Protein AF-A0A2V8JM66-F1 (afdb_monomer)

Foldseek 3Di:
DDLDDDLQLVCVQCVVVLQVLLCVLLVWAWDAKDAFDDVPCPAADHDDDDGPDPADLVNLCVVLVCLVVVPPPDCLKWKFKAFEHEWEKDFDQQDDPLPPPPADPRKIKTFAFQDQDPQLRGHNLLLQLLLLPPVLYWGWYWYAQDDDSVCSVPRDDLQRIKTWTSPQDDNDDDSPAGWIWIARDSVGGQIFTRSPTDGIDIDRSSCCSNPPVRHGDIDRSVVNVVSFVVSQVSSVVRNPDDDDDSTTRHRMMMIMIGNDDD

Solvent-accessible surface area (backbone atoms only — not comparable to full-atom values): 15201 Å² total; per-residue (Å²): 130,82,97,65,86,46,36,31,58,52,41,63,49,43,49,60,54,53,53,49,51,50,22,61,74,66,70,23,46,76,72,47,62,49,62,65,68,77,92,74,50,91,70,57,79,70,69,83,89,88,77,91,55,102,60,52,61,67,51,48,52,49,51,36,50,45,63,62,70,64,68,56,93,72,70,51,56,49,28,36,64,36,32,64,43,55,39,59,44,42,83,36,77,59,78,55,97,75,52,56,90,91,55,56,61,55,24,33,40,28,78,52,53,49,64,56,41,90,82,53,64,46,19,52,51,58,49,46,42,58,45,26,69,39,84,88,46,45,33,31,39,36,36,40,72,63,87,58,79,74,59,68,80,49,83,65,59,43,73,45,25,36,36,34,40,37,70,53,55,80,85,85,72,58,74,88,55,79,43,31,43,33,25,45,38,90,92,58,35,80,38,28,35,48,70,64,82,40,73,40,47,65,37,36,38,54,51,30,66,69,35,83,93,68,24,81,63,80,31,55,58,64,60,47,48,52,51,47,53,52,45,40,48,69,54,45,79,43,37,86,84,65,77,90,66,81,65,70,48,84,61,37,40,33,43,34,34,30,57,74,77,131

Sequence (262 aa):
MSEEFTEALLELHYHRAIVDAFADVFGARFLRMLKPSTQQEAWVGFDQGWVHASVTTADLYASLSHAISSGGTQNSTFHFGYFLQFKVVHRLPRRSRFTPARFYAPYLRSELSVWRNPTTGLSQHETLCRLASIQHAEVYYACPLLFNLDAIYEYPDLDSLQIVDVASATSDIDDSDRHFIAFQSETAPLPEWCSEPSPAKAYRSSEWIRDERYRPRHRSGKELIEVIEQSKQVLSEVDRQRTLSRELPRSLTILSFSLEKR

Structure (mmCIF, N/CA/C/O backbone):
data_AF-A0A2V8JM66-F1
#
_entry.id   AF-A0A2V8JM66-F1
#
loop_
_atom_site.group_PDB
_atom_site.id
_atom_site.type_symbol
_atom_site.label_atom_id
_atom_site.label_alt_id
_atom_site.label_comp_id
_atom_site.label_asym_id
_atom_site.label_entity_id
_atom_site.label_seq_id
_atom_site.pdbx_PDB_ins_code
_atom_site.Cartn_x
_atom_site.Cartn_y
_atom_site.Cartn_z
_atom_site.occupancy
_atom_site.B_iso_or_equiv
_atom_site.auth_seq_id
_atom_site.auth_comp_id
_atom_site.auth_asym_id
_atom_site.auth_atom_id
_atom_site.pdbx_PDB_model_num
ATOM 1 N N . MET A 1 1 ? 1.354 18.643 -20.580 1.00 41.31 1 MET A N 1
ATOM 2 C CA . MET A 1 1 ? 1.080 17.876 -19.348 1.00 41.31 1 MET A CA 1
ATOM 3 C C . MET A 1 1 ? 1.422 16.437 -19.679 1.00 41.31 1 MET A C 1
ATOM 5 O O . MET A 1 1 ? 0.996 16.014 -20.745 1.00 41.31 1 MET A O 1
ATOM 9 N N . SER A 1 2 ? 2.287 15.760 -18.917 1.00 44.25 2 SER A N 1
ATOM 10 C CA . SER A 1 2 ? 2.582 14.353 -19.215 1.00 44.25 2 SER A CA 1
ATOM 11 C C . SER A 1 2 ? 1.336 13.518 -18.916 1.00 44.25 2 SER A C 1
ATOM 13 O O . SER A 1 2 ? 0.675 13.722 -17.900 1.00 44.25 2 SER A O 1
ATOM 15 N N . GLU A 1 3 ? 0.971 12.643 -19.848 1.00 60.66 3 GLU A N 1
ATOM 16 C CA . GLU A 1 3 ? -0.112 11.666 -19.702 1.00 60.66 3 GLU A CA 1
ATOM 17 C C . GLU A 1 3 ? 0.394 10.510 -18.831 1.00 60.66 3 GLU A C 1
ATOM 19 O O . GLU A 1 3 ? 0.687 9.420 -19.314 1.00 60.66 3 GLU A O 1
ATOM 24 N N . GLU A 1 4 ? 0.607 10.778 -17.545 1.00 78.38 4 GLU A N 1
ATOM 25 C CA . GLU A 1 4 ? 1.182 9.813 -16.608 1.00 78.38 4 GLU A CA 1
ATOM 26 C C . GLU A 1 4 ? 0.266 9.619 -15.402 1.00 78.38 4 GLU A C 1
ATOM 28 O O . GLU A 1 4 ? -0.366 10.554 -14.908 1.00 78.38 4 GLU A O 1
ATOM 33 N N . PHE A 1 5 ? 0.203 8.380 -14.912 1.00 82.38 5 PHE A N 1
ATOM 34 C CA . PHE A 1 5 ? -0.452 8.084 -13.647 1.00 82.38 5 PHE A CA 1
ATOM 35 C C . PHE A 1 5 ? 0.235 8.818 -12.498 1.00 82.38 5 PHE A C 1
ATOM 37 O O . PHE A 1 5 ? 1.462 8.867 -12.418 1.00 82.38 5 PHE A O 1
ATOM 44 N N . THR A 1 6 ? -0.566 9.295 -11.550 1.00 86.75 6 THR A N 1
ATOM 45 C CA . THR A 1 6 ? -0.083 9.710 -10.232 1.00 86.75 6 THR A CA 1
ATOM 46 C C . THR A 1 6 ? -0.448 8.650 -9.196 1.00 86.75 6 THR A C 1
ATOM 48 O O . THR A 1 6 ? -1.450 7.945 -9.341 1.00 86.75 6 THR A O 1
ATOM 51 N N . GLU A 1 7 ? 0.348 8.536 -8.127 1.00 85.94 7 GLU A N 1
ATOM 52 C CA . GLU A 1 7 ? 0.046 7.637 -6.998 1.00 85.94 7 GLU A CA 1
ATOM 53 C C . GLU A 1 7 ? -1.354 7.928 -6.421 1.00 85.94 7 GLU A C 1
ATOM 55 O O . GLU A 1 7 ? -2.102 7.001 -6.120 1.00 85.94 7 GLU A O 1
ATOM 60 N N . ALA A 1 8 ? -1.740 9.209 -6.368 1.00 81.62 8 ALA A N 1
ATOM 61 C CA . ALA A 1 8 ? -3.047 9.665 -5.900 1.00 81.62 8 ALA A CA 1
ATOM 62 C C . ALA A 1 8 ? -4.209 9.210 -6.796 1.00 81.62 8 ALA A C 1
ATOM 64 O O . ALA A 1 8 ? -5.225 8.732 -6.296 1.00 81.62 8 ALA A O 1
ATOM 65 N N . LEU A 1 9 ? -4.058 9.324 -8.120 1.00 84.88 9 LEU A N 1
ATOM 66 C CA . LEU A 1 9 ? -5.084 8.890 -9.068 1.00 84.88 9 LEU A CA 1
ATOM 67 C C . LEU A 1 9 ? -5.310 7.376 -8.981 1.00 84.88 9 LEU A C 1
ATOM 69 O O . L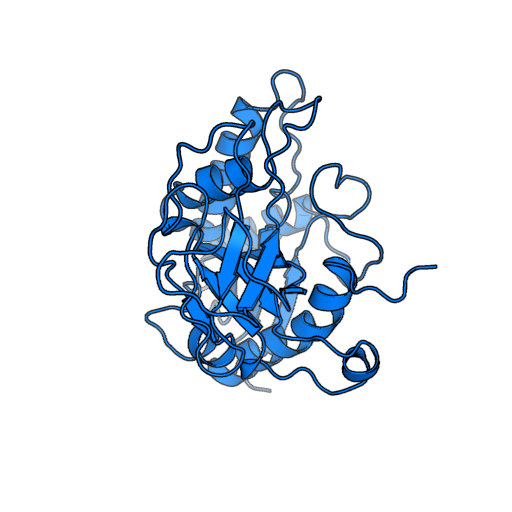EU A 1 9 ? -6.450 6.913 -8.975 1.00 84.88 9 LEU A O 1
ATOM 73 N N . LEU A 1 10 ? -4.219 6.613 -8.878 1.00 90.06 10 LEU A N 1
ATOM 74 C CA . LEU A 1 10 ? -4.271 5.166 -8.697 1.00 90.06 10 LEU A CA 1
ATOM 75 C C . LEU A 1 10 ? -4.954 4.798 -7.382 1.00 90.06 10 LEU A C 1
ATOM 77 O O . LEU A 1 10 ? -5.842 3.948 -7.372 1.00 90.06 10 LEU A O 1
ATOM 81 N N . GLU A 1 11 ? -4.583 5.457 -6.286 1.00 88.19 11 GLU A N 1
ATOM 82 C CA . GLU A 1 11 ? -5.253 5.248 -5.011 1.00 88.19 11 GLU A CA 1
ATOM 83 C C . GLU A 1 11 ? -6.757 5.498 -5.139 1.00 88.19 11 GLU A C 1
ATOM 85 O O . GLU A 1 11 ? -7.538 4.601 -4.832 1.00 88.19 11 GLU A O 1
ATOM 90 N N . LEU A 1 12 ? -7.167 6.663 -5.653 1.00 85.44 12 LEU A N 1
ATOM 91 C CA . LEU A 1 12 ? -8.576 7.028 -5.815 1.00 85.44 12 LEU A CA 1
ATOM 92 C C . LEU A 1 12 ? -9.364 5.965 -6.591 1.00 85.44 12 LEU A C 1
ATOM 94 O O . LEU A 1 12 ? -10.480 5.620 -6.200 1.00 85.44 12 LEU A O 1
ATOM 98 N N . HIS A 1 13 ? -8.771 5.434 -7.659 1.00 90.62 13 HIS A N 1
ATOM 99 C CA . HIS A 1 13 ? -9.378 4.393 -8.473 1.00 90.62 13 HIS A CA 1
ATOM 100 C C . HIS A 1 13 ? -9.586 3.096 -7.675 1.00 90.62 13 HIS A C 1
ATOM 102 O O . HIS A 1 13 ? -10.712 2.619 -7.580 1.00 90.62 13 HIS A O 1
ATOM 108 N N . TYR A 1 14 ? -8.560 2.555 -7.009 1.00 92.31 14 TYR A N 1
ATOM 109 C CA . TYR A 1 14 ? -8.666 1.259 -6.311 1.00 92.31 14 TYR A CA 1
ATOM 110 C C . TYR A 1 14 ? -9.374 1.310 -4.957 1.00 92.31 14 TYR A C 1
ATOM 112 O O . TYR A 1 14 ? -9.889 0.302 -4.469 1.00 92.31 14 TYR A O 1
ATOM 120 N N . HIS A 1 15 ? -9.388 2.469 -4.316 1.00 87.25 15 HIS A N 1
ATOM 121 C CA . HIS A 1 15 ? -9.744 2.590 -2.914 1.00 87.25 15 HIS A CA 1
ATOM 122 C C . HIS A 1 15 ? -11.171 2.141 -2.592 1.00 87.25 15 HIS A C 1
ATOM 124 O O . HIS A 1 15 ? -11.395 1.405 -1.628 1.00 87.25 15 HIS A O 1
ATOM 130 N N . ARG A 1 16 ? -12.145 2.542 -3.419 1.00 87.12 16 ARG A N 1
ATOM 131 C CA . ARG A 1 16 ? -13.538 2.122 -3.236 1.00 87.12 16 ARG A CA 1
ATOM 132 C C . ARG A 1 16 ? -13.690 0.610 -3.398 1.00 87.12 16 ARG A C 1
ATOM 134 O O . ARG A 1 16 ? -14.353 -0.009 -2.572 1.00 87.12 16 ARG A O 1
ATOM 141 N N . ALA A 1 17 ? -13.034 0.030 -4.404 1.00 91.88 17 ALA A N 1
ATOM 142 C CA . ALA A 1 17 ? -13.065 -1.408 -4.655 1.00 91.88 17 ALA A CA 1
ATOM 143 C C . ALA A 1 17 ? -12.473 -2.209 -3.482 1.00 91.88 17 ALA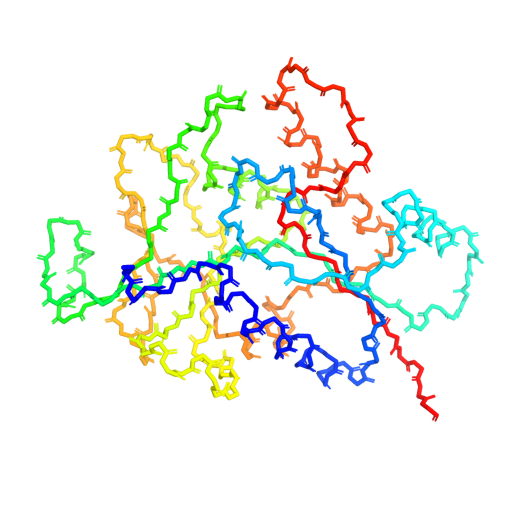 A C 1
ATOM 145 O O . ALA A 1 17 ? -13.041 -3.225 -3.094 1.00 91.88 17 ALA A O 1
ATOM 146 N N . ILE A 1 18 ? -11.393 -1.724 -2.855 1.00 91.19 18 ILE A N 1
ATOM 147 C CA . ILE A 1 18 ? -10.822 -2.338 -1.642 1.00 91.19 18 ILE A CA 1
ATOM 148 C C . ILE A 1 18 ? -11.843 -2.326 -0.495 1.00 91.19 18 ILE A C 1
ATOM 150 O O . ILE A 1 18 ? -12.067 -3.352 0.146 1.00 91.19 18 ILE A O 1
ATOM 154 N N . VAL A 1 19 ? -12.475 -1.177 -0.232 1.00 87.88 19 VAL A N 1
ATOM 155 C CA . VAL A 1 19 ? -13.470 -1.041 0.846 1.00 87.88 19 VAL A CA 1
ATOM 156 C C . VAL A 1 19 ? -14.677 -1.948 0.618 1.00 87.88 19 VAL A C 1
ATOM 158 O O . VAL A 1 19 ? -15.116 -2.611 1.559 1.00 87.88 19 VAL A O 1
ATOM 161 N N . ASP A 1 20 ? -15.197 -1.987 -0.609 1.00 89.31 20 ASP A N 1
ATOM 162 C CA . ASP A 1 20 ? -16.328 -2.842 -0.974 1.00 89.31 20 ASP A CA 1
ATOM 163 C C . ASP A 1 20 ? -15.955 -4.325 -0.844 1.00 89.31 20 ASP A C 1
ATOM 165 O O . ASP A 1 20 ? -16.697 -5.091 -0.237 1.00 89.31 20 ASP A O 1
ATOM 169 N N . ALA A 1 21 ? -14.755 -4.724 -1.276 1.00 90.75 21 ALA A N 1
ATOM 170 C CA . ALA A 1 21 ? -14.280 -6.093 -1.105 1.00 90.75 21 ALA A CA 1
ATOM 171 C C . ALA A 1 21 ? -14.137 -6.494 0.376 1.00 90.75 21 ALA A C 1
ATOM 173 O O . ALA A 1 21 ? -14.495 -7.615 0.741 1.00 90.75 21 ALA A O 1
ATOM 174 N N . PHE A 1 22 ? -13.668 -5.596 1.251 1.00 88.38 22 PHE A N 1
ATOM 175 C CA . PHE A 1 22 ? -13.702 -5.833 2.698 1.00 88.38 22 PHE A CA 1
ATOM 176 C C . PHE A 1 22 ? -15.145 -5.965 3.210 1.00 88.38 22 PHE A C 1
ATOM 178 O O . PHE A 1 22 ? -15.448 -6.900 3.949 1.00 88.38 22 PHE A O 1
ATOM 185 N N . ALA A 1 23 ? -16.052 -5.068 2.819 1.00 86.06 23 ALA A N 1
ATOM 186 C CA . ALA A 1 23 ? -17.457 -5.148 3.222 1.00 86.06 23 ALA A CA 1
ATOM 187 C C . ALA A 1 23 ? -18.078 -6.506 2.841 1.00 86.06 23 ALA A C 1
ATOM 189 O O . ALA A 1 23 ? -18.710 -7.156 3.678 1.00 86.06 23 ALA A O 1
ATOM 190 N N . ASP A 1 24 ? -17.819 -6.960 1.616 1.00 89.81 24 ASP A N 1
ATOM 191 C CA . ASP A 1 24 ? -18.326 -8.216 1.070 1.00 89.81 24 ASP A CA 1
ATOM 192 C C . ASP A 1 24 ? -17.762 -9.439 1.801 1.00 89.81 24 ASP A C 1
ATOM 194 O O . ASP A 1 24 ? -18.526 -10.312 2.218 1.00 89.81 24 ASP A O 1
ATOM 198 N N . VAL A 1 25 ? -16.439 -9.502 2.012 1.00 88.69 25 VAL A N 1
ATOM 199 C CA . VAL A 1 25 ? -15.781 -10.642 2.683 1.00 88.69 25 VAL A CA 1
ATOM 200 C C . VAL A 1 25 ? -16.294 -10.839 4.106 1.00 88.69 25 VAL A C 1
ATOM 202 O O . VAL A 1 25 ? -16.469 -11.975 4.545 1.00 88.69 25 VAL A O 1
ATOM 205 N N . PHE A 1 26 ? -16.558 -9.750 4.826 1.00 83.38 26 PHE A N 1
ATOM 206 C CA . PHE A 1 26 ? -17.009 -9.818 6.215 1.00 83.38 26 PHE A CA 1
ATOM 207 C C . PHE A 1 26 ? -18.535 -9.772 6.367 1.00 83.38 26 PHE A C 1
ATOM 209 O O . PHE A 1 26 ? -19.029 -9.834 7.494 1.00 83.38 26 PHE A O 1
ATOM 216 N N . GLY A 1 27 ? -19.289 -9.651 5.266 1.00 81.94 27 GLY A N 1
ATOM 217 C CA . GLY A 1 27 ? -20.735 -9.421 5.309 1.00 81.94 27 GLY A CA 1
ATOM 218 C C . GLY A 1 27 ? -21.099 -8.203 6.164 1.00 81.94 27 GLY A C 1
ATOM 219 O O . GLY A 1 27 ? -22.103 -8.222 6.878 1.00 81.94 27 GLY A O 1
ATOM 220 N N . ALA A 1 28 ? -20.239 -7.183 6.153 1.00 78.06 28 ALA A N 1
ATOM 221 C CA . ALA A 1 28 ? -20.251 -6.081 7.098 1.00 78.06 28 ALA A CA 1
ATOM 222 C C . ALA A 1 28 ? -20.483 -4.751 6.387 1.00 78.06 28 ALA A C 1
ATOM 224 O O . ALA A 1 28 ? -20.009 -4.502 5.281 1.00 78.06 28 ALA A O 1
ATOM 225 N N . ARG A 1 29 ? -21.184 -3.839 7.051 1.00 76.12 29 ARG A N 1
ATOM 226 C CA . ARG A 1 29 ? -21.424 -2.501 6.521 1.00 76.12 29 ARG A CA 1
ATOM 227 C C . ARG A 1 29 ? -20.224 -1.609 6.804 1.00 76.12 29 ARG A C 1
ATOM 229 O O . ARG A 1 29 ? -19.890 -1.384 7.967 1.00 76.12 29 ARG A O 1
ATOM 236 N N . PHE A 1 30 ? -19.633 -1.040 5.757 1.00 73.88 30 PHE A N 1
ATOM 237 C CA . PHE A 1 30 ? -18.657 0.035 5.904 1.00 73.88 30 PHE A CA 1
ATOM 238 C C . PHE A 1 30 ? -19.304 1.237 6.604 1.00 73.88 30 PHE A C 1
ATOM 240 O O . PHE A 1 30 ? -20.339 1.752 6.173 1.00 73.88 30 PHE A O 1
ATOM 247 N N . LEU A 1 31 ? -18.710 1.660 7.716 1.00 63.47 31 LEU A N 1
ATOM 248 C CA . LEU A 1 31 ? -19.187 2.792 8.504 1.00 63.47 31 LEU A CA 1
ATOM 249 C C . LEU A 1 31 ? -18.492 4.078 8.089 1.00 63.47 31 LEU A C 1
ATOM 251 O O . LEU A 1 31 ? -19.143 5.091 7.851 1.00 63.47 31 LEU A O 1
ATOM 255 N N . ARG A 1 32 ? -17.160 4.039 8.087 1.00 63.38 32 ARG A N 1
ATOM 256 C CA . ARG A 1 32 ? -16.311 5.205 7.869 1.00 63.38 32 ARG A CA 1
ATOM 257 C C . ARG A 1 32 ? -14.875 4.794 7.619 1.00 63.38 32 ARG A C 1
ATOM 259 O O . ARG A 1 32 ? -14.430 3.729 8.055 1.00 63.38 32 ARG A O 1
ATOM 266 N N . MET A 1 33 ? -14.158 5.726 7.012 1.00 66.06 33 MET A N 1
ATOM 267 C CA . MET A 1 33 ? -12.716 5.698 6.898 1.00 66.06 33 MET A CA 1
ATOM 268 C C . MET A 1 33 ? -12.105 6.921 7.549 1.00 66.06 33 MET A C 1
ATOM 270 O O . MET A 1 33 ? -12.683 8.008 7.516 1.00 66.06 33 MET A O 1
ATOM 274 N N . LEU A 1 34 ? -10.919 6.728 8.113 1.00 61.00 34 LEU A N 1
ATOM 275 C CA . LEU A 1 34 ? -10.097 7.808 8.624 1.00 61.00 34 LEU A CA 1
ATOM 276 C C . LEU A 1 34 ? -8.735 7.732 7.944 1.00 61.00 34 LEU A C 1
ATOM 278 O O . LEU A 1 34 ? -8.079 6.689 7.974 1.00 61.00 34 LEU A O 1
ATOM 282 N N . LYS A 1 35 ? -8.345 8.853 7.343 1.00 63.88 35 LYS A N 1
ATOM 283 C CA . LYS A 1 35 ? -7.054 9.086 6.704 1.00 63.88 35 LYS A CA 1
ATOM 284 C C . LYS A 1 35 ? -6.680 10.561 6.946 1.00 63.88 35 LYS A C 1
ATOM 286 O O . LYS A 1 35 ? -7.584 11.401 6.893 1.00 63.88 35 LYS A O 1
ATOM 291 N N . PRO A 1 36 ? -5.425 10.896 7.302 1.00 54.47 36 PRO A N 1
ATOM 292 C CA . PRO A 1 36 ? -5.019 12.282 7.556 1.00 54.47 36 PRO A CA 1
ATOM 293 C C . PRO A 1 36 ? -5.213 13.200 6.332 1.00 54.47 36 PRO A C 1
ATOM 295 O O . PRO A 1 36 ? -5.259 12.734 5.198 1.00 54.47 36 PRO A O 1
ATOM 298 N N . SER A 1 37 ? -5.367 14.507 6.587 1.00 42.97 37 SER A N 1
ATOM 299 C CA . SER A 1 37 ? -5.641 15.538 5.571 1.00 42.97 37 SER A CA 1
ATOM 300 C C . SER A 1 37 ? -4.398 15.941 4.770 1.00 42.97 37 SER A C 1
ATOM 302 O O . SER A 1 37 ? -3.273 15.958 5.268 1.00 42.97 37 SER A O 1
ATOM 304 N N . THR A 1 38 ? -4.655 16.369 3.540 1.00 46.53 38 THR A N 1
ATOM 305 C CA . THR A 1 38 ? -3.720 16.466 2.420 1.00 46.53 38 THR A CA 1
ATOM 306 C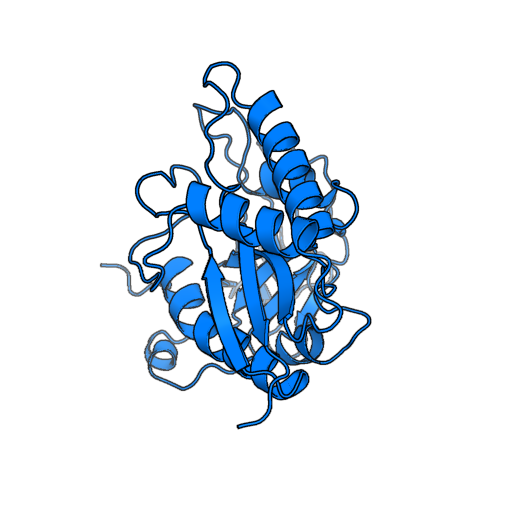 C . THR A 1 38 ? -2.863 17.732 2.425 1.00 46.53 38 THR A C 1
ATOM 308 O O . THR A 1 38 ? -1.836 17.824 1.765 1.00 46.53 38 THR A O 1
ATOM 311 N N . GLN A 1 39 ? -3.236 18.722 3.240 1.00 38.91 39 GLN A N 1
ATOM 312 C CA . GLN A 1 39 ? -2.474 19.968 3.406 1.00 38.91 39 GLN A CA 1
ATOM 313 C C . GLN A 1 39 ? -1.278 19.834 4.367 1.00 38.91 39 GLN A C 1
ATOM 315 O O . GLN A 1 39 ? -0.510 20.780 4.531 1.00 38.91 39 GLN A O 1
ATOM 320 N N . GLN A 1 40 ? -1.103 18.674 5.009 1.00 43.31 40 GLN A N 1
ATOM 321 C CA . GLN A 1 40 ? 0.027 18.374 5.900 1.00 43.31 40 GLN A CA 1
ATOM 322 C C . GLN A 1 40 ? 0.953 17.272 5.347 1.00 43.31 40 GLN A C 1
ATOM 324 O O . GLN A 1 40 ? 1.873 16.813 6.036 1.00 43.31 40 GLN A O 1
ATOM 329 N N . GLU A 1 41 ? 0.733 16.857 4.098 1.00 40.34 41 GLU A N 1
ATOM 330 C CA . GLU A 1 41 ? 1.485 15.821 3.392 1.00 40.34 41 GLU A CA 1
ATOM 331 C C . GLU A 1 41 ? 2.726 16.409 2.707 1.00 40.34 41 GLU A C 1
ATOM 333 O O . GLU A 1 41 ? 2.795 16.550 1.495 1.00 40.34 41 GLU A O 1
ATOM 338 N N . ALA A 1 42 ? 3.772 16.724 3.472 1.00 37.75 42 ALA A N 1
ATOM 339 C CA . ALA A 1 42 ? 5.082 17.042 2.880 1.00 37.75 42 ALA A CA 1
ATOM 340 C C . ALA A 1 42 ? 5.885 15.781 2.459 1.00 37.75 42 ALA A C 1
ATOM 342 O O . ALA A 1 42 ? 7.097 15.863 2.262 1.00 37.75 42 ALA A O 1
ATOM 343 N N . TRP A 1 43 ? 5.247 14.600 2.405 1.00 41.66 43 TRP A N 1
ATOM 344 C CA . TRP A 1 43 ? 5.945 13.303 2.495 1.00 41.66 43 TRP A CA 1
ATOM 345 C C . TRP A 1 43 ? 5.388 12.154 1.656 1.00 41.66 43 TRP A C 1
ATOM 347 O O . TRP A 1 43 ? 6.072 11.147 1.488 1.00 41.66 43 TRP A O 1
ATOM 357 N N . VAL A 1 44 ? 4.180 12.281 1.118 1.00 35.00 44 VAL A N 1
ATOM 358 C CA . VAL A 1 44 ? 3.554 11.252 0.289 1.00 35.00 44 VAL A CA 1
ATOM 359 C C . VAL A 1 44 ? 2.794 11.975 -0.806 1.00 35.00 44 VAL A C 1
ATOM 361 O O . VAL A 1 44 ? 2.042 12.893 -0.507 1.00 35.00 44 VAL A O 1
ATOM 364 N N . GLY A 1 45 ? 3.073 11.632 -2.064 1.00 30.50 45 GLY A N 1
ATOM 365 C CA . GLY A 1 45 ? 2.510 12.313 -3.222 1.00 30.50 45 GLY A CA 1
ATOM 366 C C . GLY A 1 45 ? 0.996 12.167 -3.251 1.00 30.50 45 GLY A C 1
ATOM 367 O O . GLY A 1 45 ? 0.477 11.147 -3.693 1.00 30.50 45 GLY A O 1
ATOM 368 N N . PHE A 1 46 ? 0.303 13.200 -2.795 1.00 32.66 46 PHE A N 1
ATOM 369 C CA . PHE A 1 46 ? -1.133 13.323 -2.902 1.00 32.66 46 PHE A CA 1
ATOM 370 C C . PHE A 1 46 ? -1.461 14.623 -3.624 1.00 32.66 46 PHE A C 1
ATOM 372 O O . PHE A 1 46 ? -0.971 15.695 -3.269 1.00 32.66 46 PHE A O 1
ATOM 379 N N . ASP A 1 47 ? -2.322 14.515 -4.624 1.00 30.83 47 ASP A N 1
ATOM 380 C CA . ASP A 1 47 ? -3.072 15.639 -5.150 1.00 30.83 47 ASP A CA 1
ATOM 381 C C . ASP A 1 47 ? -4.514 15.134 -5.339 1.00 30.83 47 ASP A C 1
ATOM 383 O O . ASP A 1 47 ? -4.754 14.210 -6.112 1.00 30.83 47 ASP A O 1
ATOM 387 N N . GLN A 1 48 ? -5.440 15.749 -4.592 1.00 29.28 48 GLN A N 1
ATOM 388 C CA . GLN A 1 48 ? -6.916 15.647 -4.636 1.00 29.28 48 GLN A CA 1
ATOM 389 C C . GLN A 1 48 ? -7.658 14.569 -3.802 1.00 29.28 48 GLN A C 1
ATOM 391 O O . GLN A 1 48 ? -7.465 13.371 -3.965 1.00 29.28 48 GLN A O 1
ATOM 396 N N . GLY A 1 49 ? -8.531 15.077 -2.897 1.00 29.64 49 GLY A N 1
ATOM 397 C CA . GLY A 1 49 ? -9.306 14.416 -1.816 1.00 29.64 49 GLY A CA 1
ATOM 398 C C . GLY A 1 49 ? -10.208 13.256 -2.256 1.00 29.64 49 GLY A C 1
ATOM 399 O O . GLY A 1 49 ? -10.294 12.980 -3.438 1.00 29.64 49 GLY A O 1
ATOM 400 N N . TRP A 1 50 ? -10.822 12.468 -1.360 1.00 32.78 50 TRP A N 1
ATOM 401 C CA . TRP A 1 50 ? -12.003 12.797 -0.541 1.00 32.78 50 TRP A CA 1
ATOM 402 C C . TRP A 1 50 ? -12.011 11.997 0.780 1.00 32.78 50 TRP A C 1
ATOM 404 O O . TRP A 1 50 ? -11.883 10.777 0.760 1.00 32.78 50 TRP A O 1
ATOM 414 N N . VAL A 1 51 ? -12.278 12.640 1.922 1.00 33.44 51 VAL A N 1
ATOM 415 C CA . VAL A 1 51 ? -12.715 11.940 3.145 1.00 33.44 51 VAL A CA 1
ATOM 416 C C . VAL A 1 51 ? -14.071 12.508 3.546 1.00 33.44 51 VAL A C 1
ATOM 418 O O . VAL A 1 51 ? -14.167 13.652 3.983 1.00 33.44 51 VAL A O 1
ATOM 421 N N . HIS A 1 52 ? -15.135 11.712 3.424 1.00 31.67 52 HIS A N 1
ATOM 422 C CA . HIS A 1 52 ? -16.399 12.021 4.091 1.00 31.67 52 HIS A CA 1
ATOM 423 C C . HIS A 1 52 ? -16.281 11.614 5.566 1.00 31.67 52 HIS A C 1
ATOM 425 O O . HIS A 1 52 ? -16.765 10.562 5.980 1.00 31.67 52 HIS A O 1
ATOM 431 N N . ALA A 1 53 ? -15.615 12.439 6.371 1.00 34.84 53 ALA A N 1
ATOM 432 C CA . ALA A 1 53 ? -15.640 12.317 7.823 1.00 34.84 53 ALA A CA 1
ATOM 433 C C . ALA A 1 53 ? -15.828 13.703 8.437 1.00 34.84 53 ALA A C 1
ATOM 435 O O . ALA A 1 53 ? -14.913 14.515 8.491 1.00 34.84 53 ALA A O 1
ATOM 436 N N . SER A 1 54 ? -17.029 13.962 8.947 1.00 36.00 54 SER A N 1
ATOM 437 C CA . SER A 1 54 ? -17.361 15.123 9.780 1.00 36.00 54 SER A CA 1
ATOM 438 C C . SER A 1 54 ? -16.802 14.998 11.210 1.00 36.00 54 SER A C 1
ATOM 440 O O . SER A 1 54 ? -17.418 15.477 12.155 1.00 36.00 54 SER A O 1
ATOM 442 N N . VAL A 1 55 ? -15.702 14.262 11.394 1.00 41.25 55 VAL A N 1
ATOM 443 C CA . VAL A 1 55 ? -15.223 13.767 12.692 1.00 41.25 55 VAL A CA 1
ATOM 444 C C . VAL A 1 55 ? -13.752 14.134 12.818 1.00 41.25 55 VAL A C 1
ATOM 446 O O . VAL A 1 55 ? -12.934 13.710 12.003 1.00 41.25 55 VAL A O 1
ATOM 449 N N . THR A 1 56 ? -13.411 14.941 13.820 1.00 49.12 56 THR A N 1
ATOM 450 C CA . THR A 1 56 ? -12.020 15.336 14.066 1.00 49.12 56 THR A CA 1
ATOM 451 C C . THR A 1 56 ? -11.216 14.161 14.630 1.00 49.12 56 THR A C 1
ATOM 453 O O . THR A 1 56 ? -11.778 13.210 15.173 1.00 49.12 56 THR A O 1
ATOM 456 N N . THR A 1 57 ? -9.881 14.216 14.582 1.00 50.34 57 THR A N 1
ATOM 457 C CA . THR A 1 57 ? -9.041 13.206 15.253 1.00 50.34 57 THR A CA 1
ATOM 458 C C . THR A 1 57 ? -9.347 13.124 16.754 1.00 50.34 57 THR A C 1
ATOM 460 O O . THR A 1 57 ? -9.323 12.042 17.328 1.00 50.34 57 THR A O 1
ATOM 463 N N . ALA A 1 58 ? -9.721 14.234 17.399 1.00 52.78 58 ALA A N 1
ATOM 464 C CA . ALA A 1 58 ? -10.155 14.222 18.795 1.00 52.78 58 ALA A CA 1
ATOM 465 C C . ALA A 1 58 ? -11.454 13.420 18.989 1.00 52.78 58 ALA A C 1
ATOM 467 O O . ALA A 1 58 ? -11.542 12.631 19.927 1.00 52.78 58 ALA A O 1
ATOM 468 N N . ASP A 1 59 ? -12.413 13.551 18.072 1.00 52.19 59 ASP A N 1
ATOM 469 C CA . ASP A 1 59 ? -13.659 12.777 18.083 1.00 52.19 59 ASP A CA 1
ATOM 470 C C . ASP A 1 59 ? -13.424 11.299 17.742 1.00 52.19 59 ASP A C 1
ATOM 472 O O . ASP A 1 59 ? -14.135 10.427 18.238 1.00 52.19 59 ASP A O 1
ATOM 476 N N . LEU A 1 60 ? -12.401 10.991 16.935 1.00 54.91 60 LEU A N 1
ATOM 477 C CA . LEU A 1 60 ? -11.942 9.624 16.699 1.00 54.91 60 LEU A CA 1
ATOM 478 C C . LEU A 1 60 ? -11.417 8.996 17.990 1.00 54.91 60 LEU A C 1
ATOM 480 O O . LEU A 1 60 ? -11.881 7.927 18.380 1.00 54.91 60 LEU A O 1
ATOM 484 N N . TYR A 1 61 ? -10.478 9.659 18.665 1.00 55.75 61 TYR A N 1
ATOM 485 C CA . TYR A 1 61 ? -9.956 9.176 19.941 1.00 55.75 61 TYR A CA 1
ATOM 486 C C . TYR A 1 61 ? -11.056 9.093 20.993 1.00 55.75 61 TYR A C 1
ATOM 488 O O . TYR A 1 61 ? -11.103 8.110 21.723 1.00 55.75 61 TYR A O 1
ATOM 496 N N . ALA A 1 62 ? -11.972 10.062 21.044 1.00 58.81 62 ALA A N 1
ATOM 497 C CA . ALA A 1 62 ? -13.126 10.023 21.934 1.00 58.81 62 ALA A CA 1
ATOM 498 C C . ALA A 1 62 ? -14.061 8.853 21.598 1.00 58.81 62 ALA A C 1
ATOM 500 O O . ALA A 1 62 ? -14.472 8.137 22.501 1.00 58.81 62 ALA A O 1
ATOM 501 N N . SER A 1 63 ? -14.343 8.596 20.318 1.00 54.00 63 SER A N 1
ATOM 502 C CA . SER A 1 63 ? -15.186 7.482 19.870 1.00 54.00 63 SER A CA 1
ATOM 503 C C . SER A 1 63 ? -14.542 6.124 20.150 1.00 54.00 63 SER A C 1
ATOM 505 O O . SER A 1 63 ? -15.235 5.224 20.619 1.00 54.00 63 SER A O 1
ATOM 507 N N . LEU A 1 64 ? -13.238 5.974 19.902 1.00 55.81 64 LEU A N 1
ATOM 508 C CA . LEU A 1 64 ? -12.491 4.751 20.209 1.00 55.81 64 LEU A CA 1
ATOM 509 C C . LEU A 1 64 ? -12.381 4.547 21.726 1.00 55.81 64 LEU A C 1
ATOM 511 O O . LEU A 1 64 ? -12.630 3.450 22.214 1.00 55.81 64 LEU A O 1
ATOM 515 N N . SER A 1 65 ? -12.100 5.608 22.487 1.00 53.28 65 SER A N 1
ATOM 516 C CA . SER A 1 65 ? -12.015 5.564 23.956 1.00 53.28 65 SER A CA 1
ATOM 517 C C . SER A 1 65 ? -13.371 5.282 24.603 1.00 53.28 65 SER A C 1
ATOM 519 O O . SER A 1 65 ? -13.443 4.523 25.564 1.00 53.28 65 SER A O 1
ATOM 521 N N . HIS A 1 66 ? -14.458 5.835 24.056 1.00 52.97 66 HIS A N 1
ATOM 522 C CA . HIS A 1 66 ? -15.828 5.575 24.500 1.00 52.97 66 HIS A CA 1
ATOM 523 C C . HIS A 1 66 ? -16.265 4.136 24.194 1.00 52.97 66 HIS A C 1
ATOM 525 O O . HIS A 1 66 ? -16.917 3.495 25.018 1.00 52.97 66 HIS A O 1
ATOM 531 N N . ALA A 1 67 ? -15.881 3.584 23.038 1.00 51.06 67 ALA A N 1
ATOM 532 C CA . ALA A 1 67 ? -16.124 2.176 22.709 1.00 51.06 67 ALA A CA 1
ATOM 533 C C . ALA A 1 67 ? -15.389 1.212 23.662 1.00 51.06 67 ALA A C 1
ATOM 535 O O . ALA A 1 67 ? -15.860 0.101 23.897 1.00 51.06 67 ALA A O 1
ATOM 536 N N . ILE A 1 68 ? -14.263 1.647 24.241 1.00 47.12 68 ILE A N 1
ATOM 537 C CA . ILE A 1 68 ? -13.504 0.901 25.256 1.00 47.12 68 ILE A CA 1
ATOM 538 C C . ILE A 1 68 ? -14.141 1.049 26.649 1.00 47.12 68 ILE A C 1
ATOM 540 O O . ILE A 1 68 ? -14.257 0.061 27.371 1.00 47.12 68 ILE A O 1
ATOM 544 N N . SER A 1 69 ? -14.561 2.258 27.039 1.00 44.84 69 SER A N 1
ATOM 545 C CA . SER A 1 69 ? -15.076 2.543 28.389 1.00 44.84 69 SER A CA 1
ATOM 546 C C . SER A 1 69 ? -16.521 2.103 28.619 1.00 44.84 69 SER A C 1
ATOM 548 O O . SER A 1 69 ? -16.893 1.806 29.751 1.00 44.84 69 SER A O 1
ATOM 550 N N . SER A 1 70 ? -17.334 2.031 27.565 1.00 47.44 70 SER A N 1
ATOM 551 C CA . SER A 1 70 ? -18.750 1.657 27.673 1.00 47.44 70 SER A CA 1
ATOM 552 C C . SER A 1 70 ? -18.987 0.165 27.923 1.00 47.44 70 SER A C 1
ATOM 554 O O . SER A 1 70 ? -20.128 -0.213 28.175 1.00 47.44 70 SER A O 1
ATOM 556 N N . GLY A 1 71 ? -17.948 -0.687 27.878 1.00 41.62 71 GLY A N 1
ATOM 557 C CA . GLY A 1 71 ? -18.060 -2.117 28.201 1.00 41.62 71 GLY A CA 1
ATOM 558 C C . GLY A 1 71 ? -19.167 -2.842 27.426 1.00 41.62 71 GLY A C 1
ATOM 559 O O . GLY A 1 71 ? -19.687 -3.851 27.900 1.00 41.62 71 GLY A O 1
ATOM 560 N N . GLY A 1 72 ? -19.565 -2.295 26.272 1.00 41.28 72 GLY A N 1
ATOM 561 C CA . GLY A 1 72 ? -20.732 -2.728 25.526 1.00 41.28 72 GLY A CA 1
ATOM 562 C C . GLY A 1 72 ? -20.535 -4.152 25.042 1.00 41.28 72 GLY A C 1
ATOM 563 O O . GLY A 1 72 ? -19.823 -4.408 24.076 1.00 41.28 72 GLY A O 1
ATOM 564 N N . THR A 1 73 ? -21.217 -5.085 25.688 1.00 40.41 73 THR A N 1
ATOM 565 C CA . THR A 1 73 ? -21.308 -6.513 25.362 1.00 40.41 73 THR A CA 1
ATOM 566 C C . THR A 1 73 ? -21.973 -6.798 23.999 1.00 40.41 73 THR A C 1
ATOM 568 O O . THR A 1 73 ? -22.318 -7.938 23.705 1.00 40.41 73 THR A O 1
ATOM 571 N N . GLN A 1 74 ? -22.107 -5.780 23.139 1.00 46.03 74 GLN A N 1
ATOM 572 C CA . GLN A 1 74 ? -22.572 -5.833 21.752 1.00 46.03 74 GLN A CA 1
ATOM 573 C C . GLN A 1 74 ? -21.728 -4.937 20.824 1.00 46.03 74 GLN A C 1
ATOM 575 O O . GLN A 1 74 ? -22.274 -4.160 20.045 1.00 46.03 74 GLN A O 1
ATOM 580 N N . ASN A 1 75 ? -20.395 -5.007 20.866 1.00 51.84 75 ASN A N 1
ATOM 581 C CA . ASN A 1 75 ? -19.603 -4.367 19.810 1.00 51.84 75 ASN A CA 1
ATOM 582 C C . ASN A 1 75 ? -19.755 -5.168 18.505 1.00 51.84 75 ASN A C 1
ATOM 584 O O . ASN A 1 75 ? -18.931 -6.012 18.169 1.00 51.84 75 ASN A O 1
ATOM 588 N N . SER A 1 76 ? -20.824 -4.876 17.757 1.00 62.25 76 SER A N 1
ATOM 589 C CA . SER A 1 76 ? -21.028 -5.300 16.366 1.00 62.25 76 SER A CA 1
ATOM 590 C C . SER A 1 76 ? -19.987 -4.680 15.424 1.00 62.25 76 SER A C 1
ATOM 592 O O . SER A 1 76 ? -19.985 -4.972 14.234 1.00 62.25 76 SER A O 1
ATOM 594 N N . THR A 1 77 ? -19.105 -3.812 15.929 1.00 67.12 77 THR A N 1
ATOM 595 C CA . THR A 1 77 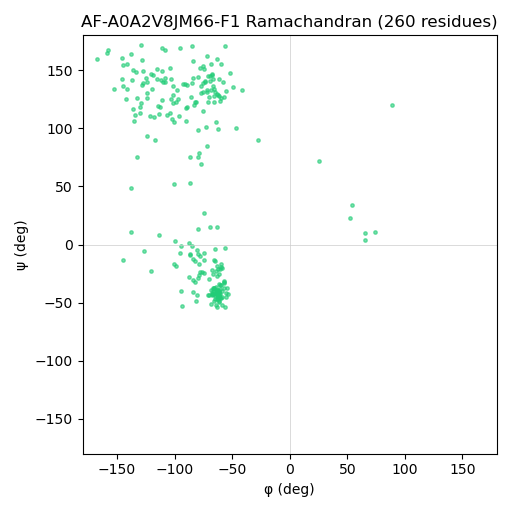? -18.153 -3.034 15.143 1.00 67.12 77 THR A CA 1
ATOM 596 C C . THR A 1 77 ? -16.714 -3.498 15.309 1.00 67.12 77 THR A C 1
ATOM 598 O O . THR A 1 77 ? -16.262 -3.743 16.427 1.00 67.12 77 THR A O 1
ATOM 601 N N . PHE A 1 78 ? -15.968 -3.520 14.208 1.00 72.62 78 PHE A N 1
ATOM 602 C CA . PHE A 1 78 ? -14.541 -3.843 14.183 1.00 72.62 78 PHE A CA 1
ATOM 603 C C . PHE A 1 78 ? -13.782 -2.896 13.251 1.00 72.62 78 PHE A C 1
ATOM 605 O O . PHE A 1 78 ? -14.383 -2.201 12.422 1.00 72.62 78 PHE A O 1
ATOM 612 N N . HIS A 1 79 ? -12.455 -2.867 13.402 1.00 78.12 79 HIS A N 1
ATOM 613 C CA . HIS A 1 79 ? -11.589 -1.963 12.656 1.00 78.12 79 HIS A CA 1
ATOM 614 C C . HIS A 1 79 ? -10.447 -2.696 11.958 1.00 78.12 79 HIS A C 1
ATOM 616 O O . HIS A 1 79 ? -9.916 -3.672 12.484 1.00 78.12 79 HIS A O 1
ATOM 622 N N . PHE A 1 80 ? -10.015 -2.161 10.822 1.00 80.94 80 PHE A N 1
ATOM 623 C CA . PHE A 1 80 ? -8.697 -2.436 10.254 1.00 80.94 80 PHE A CA 1
ATOM 624 C C . PHE A 1 80 ? -7.860 -1.172 10.337 1.00 80.94 80 PHE A C 1
ATOM 626 O O . PHE A 1 80 ? -8.380 -0.080 10.121 1.00 80.94 80 PHE A O 1
ATOM 633 N N . GLY A 1 81 ? -6.577 -1.329 10.640 1.00 81.75 81 GLY A N 1
ATOM 634 C CA . GLY A 1 81 ? -5.605 -0.242 10.629 1.00 81.75 81 GLY A CA 1
ATOM 635 C C . GLY A 1 81 ? -4.354 -0.713 9.915 1.00 81.75 81 GLY A C 1
ATOM 636 O O . GLY A 1 81 ? -3.685 -1.602 10.433 1.00 81.75 81 GLY A O 1
ATOM 637 N N . TYR A 1 82 ? -4.075 -0.154 8.744 1.00 85.75 82 TYR A N 1
ATOM 638 C CA . TYR A 1 82 ? -2.922 -0.517 7.924 1.00 85.75 82 TYR A CA 1
ATOM 639 C C . TYR A 1 82 ? -2.364 0.713 7.204 1.00 85.75 82 TYR A C 1
ATOM 641 O O . TYR A 1 82 ? -3.074 1.687 6.945 1.00 85.75 82 TYR A O 1
ATOM 649 N N . PHE A 1 83 ? -1.082 0.661 6.866 1.00 86.44 83 PHE A N 1
ATOM 650 C CA . PHE A 1 83 ? -0.401 1.650 6.044 1.00 86.44 83 PHE A CA 1
ATOM 651 C C . PHE A 1 83 ? -0.331 1.121 4.617 1.00 86.44 83 PHE A C 1
ATOM 653 O O . PHE A 1 83 ? 0.196 0.034 4.379 1.00 86.44 83 PHE A O 1
ATOM 660 N N . LEU A 1 84 ? -0.876 1.878 3.670 1.00 88.94 84 LEU A N 1
ATOM 661 C CA . LEU A 1 84 ? -0.913 1.485 2.266 1.00 88.94 84 LEU A CA 1
ATOM 662 C C . LEU A 1 84 ? -0.392 2.635 1.412 1.00 88.94 84 LEU A C 1
ATOM 664 O O . LEU A 1 84 ? -1.020 3.688 1.340 1.00 88.94 84 LEU A O 1
ATOM 668 N N . GLN A 1 85 ? 0.762 2.432 0.784 1.00 89.19 85 GLN A N 1
ATOM 669 C CA . GLN A 1 85 ? 1.395 3.423 -0.078 1.00 89.19 85 GLN A CA 1
ATOM 670 C C . GLN A 1 85 ? 1.253 3.015 -1.542 1.00 89.19 85 GLN A C 1
ATOM 672 O O . GLN A 1 85 ? 1.892 2.059 -1.978 1.00 89.19 85 GLN A O 1
ATOM 677 N N . PHE A 1 86 ? 0.466 3.752 -2.322 1.00 91.69 86 PHE A N 1
ATOM 678 C CA . PHE A 1 86 ? 0.379 3.507 -3.761 1.00 91.69 86 PHE A CA 1
ATOM 679 C C . PHE A 1 86 ? 1.680 3.882 -4.473 1.00 91.69 86 PHE A C 1
ATOM 681 O O . PHE A 1 86 ? 2.356 4.840 -4.092 1.00 91.69 86 PHE A O 1
ATOM 688 N N . LYS A 1 87 ? 2.021 3.113 -5.509 1.00 92.75 87 LYS A N 1
ATOM 689 C CA . LYS A 1 87 ? 3.167 3.340 -6.386 1.00 92.75 87 LYS A CA 1
ATOM 690 C C . LYS A 1 87 ? 2.813 3.127 -7.847 1.00 92.75 87 LYS A C 1
ATOM 692 O O . LYS A 1 87 ? 2.103 2.188 -8.191 1.00 92.75 87 LYS A O 1
ATOM 697 N N . VAL A 1 88 ? 3.371 3.976 -8.705 1.00 92.81 88 VAL A N 1
ATOM 698 C CA . VAL A 1 88 ? 3.272 3.817 -10.158 1.00 92.81 88 VAL A CA 1
ATOM 699 C C . VAL A 1 88 ? 4.244 2.730 -10.610 1.00 92.81 88 VAL A C 1
ATOM 701 O O . VAL A 1 88 ? 5.428 2.750 -10.269 1.00 92.81 88 VAL A O 1
ATOM 704 N N . VAL A 1 89 ? 3.739 1.782 -11.397 1.00 94.44 89 VAL A N 1
ATOM 705 C CA . VAL A 1 89 ? 4.542 0.731 -12.020 1.00 94.44 89 VAL A CA 1
ATOM 706 C C . VAL A 1 89 ? 4.783 1.101 -13.480 1.00 94.44 89 VAL A C 1
ATOM 708 O O . VAL A 1 89 ? 3.852 1.375 -14.230 1.00 94.44 89 VAL A O 1
ATOM 711 N N . HIS A 1 90 ? 6.040 1.074 -13.909 1.00 93.75 90 HIS A N 1
ATOM 712 C CA . HIS A 1 90 ? 6.433 1.358 -15.286 1.00 93.75 90 HIS A CA 1
ATOM 713 C C . HIS A 1 90 ? 6.874 0.085 -16.006 1.00 93.75 90 HIS A C 1
ATOM 715 O O . HIS A 1 90 ? 7.550 -0.760 -15.419 1.00 93.75 90 HIS A O 1
ATOM 721 N N . ARG A 1 91 ? 6.555 -0.023 -17.303 1.00 93.50 91 ARG A N 1
ATOM 722 C CA . ARG A 1 91 ? 7.124 -1.039 -18.203 1.00 93.50 91 ARG A CA 1
ATOM 723 C C . ARG A 1 91 ? 8.498 -0.584 -18.691 1.00 93.50 91 ARG A C 1
ATOM 725 O O . ARG A 1 91 ? 8.637 0.463 -19.317 1.00 93.50 91 ARG A O 1
ATOM 732 N N . LEU A 1 92 ? 9.512 -1.398 -18.438 1.00 93.06 92 LEU A N 1
ATOM 733 C CA . LEU A 1 92 ? 10.896 -1.180 -18.844 1.00 93.06 92 LEU A CA 1
ATOM 734 C C . LEU A 1 92 ? 11.167 -2.043 -20.086 1.00 93.06 92 LEU A C 1
ATOM 736 O O . LEU A 1 92 ? 11.328 -3.258 -19.957 1.00 93.06 92 LEU A O 1
ATOM 740 N N . PRO A 1 93 ? 11.245 -1.456 -21.297 1.00 92.62 93 PRO A N 1
ATOM 741 C CA . PRO A 1 93 ? 11.370 -2.219 -22.543 1.00 92.62 93 PRO A CA 1
ATOM 742 C C . PRO A 1 93 ? 12.767 -2.817 -22.752 1.00 92.62 93 PRO A C 1
ATOM 744 O O . PRO A 1 93 ? 12.966 -3.643 -23.639 1.00 92.62 93 PRO A O 1
ATOM 747 N N . ARG A 1 94 ? 13.762 -2.372 -21.978 1.00 92.81 94 ARG A N 1
ATOM 748 C CA . ARG A 1 94 ? 15.165 -2.780 -22.101 1.00 92.81 94 ARG A CA 1
ATOM 749 C C . ARG A 1 94 ? 15.733 -3.105 -20.729 1.00 92.81 94 ARG A C 1
ATOM 751 O O . ARG A 1 94 ? 15.359 -2.486 -19.736 1.00 92.81 94 ARG A O 1
ATOM 758 N N . ARG A 1 95 ? 16.681 -4.045 -20.690 1.00 89.00 95 ARG A N 1
ATOM 759 C CA . ARG A 1 95 ? 17.457 -4.325 -19.478 1.00 89.00 95 ARG A CA 1
ATOM 760 C C . ARG A 1 95 ? 18.336 -3.121 -19.142 1.00 89.00 95 ARG A C 1
ATOM 762 O O . ARG A 1 95 ? 18.894 -2.481 -20.031 1.00 89.00 95 ARG A O 1
ATOM 769 N N . SER A 1 96 ? 18.473 -2.845 -17.855 1.00 86.12 96 SER A N 1
ATOM 770 C CA . SER A 1 96 ? 19.430 -1.890 -17.305 1.00 86.12 96 SER A CA 1
ATOM 771 C C . SER A 1 96 ? 20.505 -2.640 -16.518 1.00 86.12 96 SER A C 1
ATOM 773 O O . SER A 1 96 ? 20.345 -3.820 -16.205 1.00 86.12 96 SER A O 1
ATOM 775 N N . ARG A 1 97 ? 21.582 -1.946 -16.133 1.00 85.81 97 ARG A N 1
ATOM 776 C CA . ARG A 1 97 ? 22.594 -2.506 -15.219 1.00 85.81 97 ARG A CA 1
ATOM 777 C C . ARG A 1 97 ? 22.029 -2.917 -13.851 1.00 85.81 97 ARG A C 1
ATOM 779 O O . ARG A 1 97 ? 22.664 -3.688 -13.153 1.00 85.81 97 ARG A O 1
ATOM 786 N N . PHE A 1 98 ? 20.861 -2.384 -13.486 1.00 84.31 98 PHE A N 1
ATOM 787 C CA . PHE A 1 98 ? 20.177 -2.637 -12.218 1.00 84.31 98 PHE A CA 1
ATOM 788 C C . PHE A 1 98 ? 19.051 -3.670 -12.347 1.00 84.31 98 PHE A C 1
ATOM 790 O O . PHE A 1 98 ? 18.316 -3.903 -11.398 1.00 84.31 98 PHE A O 1
ATOM 797 N N . THR A 1 99 ? 18.846 -4.254 -13.530 1.00 88.06 99 THR A N 1
ATOM 798 C CA . THR A 1 99 ? 17.839 -5.305 -13.699 1.00 88.06 99 THR A CA 1
ATOM 799 C C . THR A 1 99 ? 18.244 -6.532 -12.876 1.00 88.06 99 THR A C 1
ATOM 801 O O . THR A 1 99 ? 19.387 -6.974 -13.028 1.00 88.06 99 THR A O 1
ATOM 804 N N . PRO A 1 100 ? 17.335 -7.123 -12.073 1.00 86.75 100 PRO A N 1
ATOM 805 C CA . PRO A 1 100 ? 17.623 -8.357 -11.351 1.00 86.75 100 PRO A CA 1
ATOM 806 C C . PRO A 1 100 ? 18.163 -9.458 -12.267 1.00 86.75 100 PRO A C 1
ATOM 808 O O . PRO A 1 100 ? 17.801 -9.547 -13.444 1.00 86.75 100 PRO A O 1
ATOM 811 N N . ALA A 1 101 ? 19.038 -10.316 -11.741 1.00 86.50 101 ALA A N 1
ATOM 812 C CA . ALA A 1 101 ? 19.768 -11.295 -12.551 1.00 86.50 101 ALA A CA 1
ATOM 813 C C . ALA A 1 101 ? 18.832 -12.195 -13.379 1.00 86.50 101 ALA A C 1
ATOM 815 O O . ALA A 1 101 ? 19.083 -12.433 -14.564 1.00 86.50 101 ALA A O 1
ATOM 816 N N . ARG A 1 102 ? 17.724 -12.631 -12.768 1.00 87.06 102 ARG A N 1
ATOM 817 C CA . ARG A 1 102 ? 16.725 -13.536 -13.357 1.00 87.06 102 ARG A CA 1
ATOM 818 C C . ARG A 1 102 ? 15.672 -12.830 -14.208 1.00 87.06 102 ARG A C 1
ATOM 820 O O . ARG A 1 102 ? 14.811 -13.503 -14.760 1.00 87.06 102 ARG A O 1
ATOM 827 N N . PHE A 1 103 ? 15.736 -11.504 -14.312 1.00 89.75 103 PHE A N 1
ATOM 828 C CA . PHE A 1 103 ? 14.724 -10.730 -15.010 1.00 89.75 103 PHE A CA 1
ATOM 829 C C . PHE A 1 103 ? 15.102 -10.497 -16.468 1.00 89.75 103 PHE A C 1
ATOM 831 O O . PHE A 1 103 ? 16.244 -10.159 -16.786 1.00 89.75 103 PHE A O 1
ATOM 838 N N . TYR A 1 104 ? 14.128 -10.616 -17.363 1.00 90.94 104 TYR A N 1
ATOM 839 C CA . TYR A 1 104 ? 14.281 -10.343 -18.793 1.00 90.94 104 TYR A CA 1
ATOM 840 C C . TYR A 1 104 ? 13.420 -9.153 -19.202 1.00 90.94 104 TYR A C 1
ATOM 842 O O . TYR A 1 104 ? 12.389 -8.901 -18.591 1.00 90.94 104 TYR A O 1
ATOM 850 N N . ALA A 1 105 ? 13.848 -8.415 -20.228 1.00 91.25 105 ALA A N 1
ATOM 851 C CA . ALA A 1 105 ? 13.045 -7.327 -20.773 1.00 91.25 105 ALA A CA 1
ATOM 852 C C . ALA A 1 105 ? 11.948 -7.869 -21.721 1.00 91.25 105 ALA A C 1
ATOM 854 O O . ALA A 1 105 ? 12.238 -8.797 -22.478 1.00 91.25 105 ALA A O 1
ATOM 855 N N . PRO A 1 106 ? 10.745 -7.264 -21.743 1.00 92.44 106 PRO A N 1
ATOM 856 C CA . PRO A 1 106 ? 10.318 -6.194 -20.847 1.00 92.44 106 PRO A CA 1
ATOM 857 C C . PRO A 1 106 ? 10.094 -6.703 -19.415 1.00 92.44 106 PRO A C 1
ATOM 859 O O . PRO A 1 106 ? 9.637 -7.823 -19.214 1.00 92.44 106 PRO A O 1
ATOM 862 N N . TYR A 1 107 ? 10.415 -5.860 -18.435 1.00 93.19 107 TYR A N 1
ATOM 863 C CA . TYR A 1 107 ? 10.094 -6.084 -17.022 1.00 93.19 107 TYR A CA 1
ATOM 864 C C . TYR A 1 107 ? 9.413 -4.842 -16.454 1.00 93.19 107 TYR A C 1
ATOM 866 O O . TYR A 1 107 ? 9.347 -3.812 -17.125 1.00 93.19 107 TYR A O 1
ATOM 874 N N . LEU A 1 108 ? 8.895 -4.920 -15.236 1.00 94.62 108 LEU A N 1
ATOM 875 C CA . LEU A 1 108 ? 8.198 -3.815 -14.593 1.00 94.62 108 LEU A CA 1
ATOM 876 C C . LEU A 1 108 ? 9.011 -3.278 -13.419 1.00 94.62 108 LEU A C 1
ATOM 878 O O . LEU A 1 108 ? 9.731 -4.027 -12.756 1.00 94.62 108 LEU A O 1
ATOM 882 N N . ARG A 1 109 ? 8.881 -1.982 -13.148 1.00 93.50 109 ARG A N 1
ATOM 883 C CA . ARG A 1 109 ? 9.572 -1.314 -12.045 1.00 93.50 109 ARG A CA 1
ATOM 884 C C . ARG A 1 109 ? 8.679 -0.286 -11.376 1.00 93.50 109 ARG A C 1
ATOM 886 O O . ARG A 1 109 ? 8.098 0.554 -12.053 1.00 93.50 109 ARG A O 1
ATOM 893 N N . SER A 1 110 ? 8.667 -0.313 -10.052 1.00 94.00 110 SER A N 1
ATOM 894 C CA . SER A 1 110 ? 8.077 0.705 -9.190 1.00 94.00 110 SER A CA 1
ATOM 895 C C . SER A 1 110 ? 9.180 1.404 -8.403 1.00 94.00 110 SER A C 1
ATOM 897 O O . SER A 1 110 ? 9.811 0.787 -7.545 1.00 94.00 110 SER A O 1
ATOM 899 N N . GLU A 1 111 ? 9.417 2.682 -8.690 1.00 90.75 111 GLU A N 1
ATOM 900 C CA . GLU A 1 111 ? 10.421 3.486 -7.985 1.00 90.75 111 GLU A CA 1
ATOM 901 C C . GLU A 1 111 ? 10.002 3.777 -6.543 1.00 90.75 111 GLU A C 1
ATOM 903 O O . GLU A 1 111 ? 8.838 4.073 -6.254 1.00 90.75 111 GLU A O 1
ATOM 908 N N . LEU A 1 112 ? 10.972 3.738 -5.632 1.00 87.81 112 LEU A N 1
ATOM 909 C CA . LEU A 1 112 ? 10.756 4.058 -4.229 1.00 87.81 112 LEU A CA 1
ATOM 910 C C . LEU A 1 112 ? 11.451 5.372 -3.887 1.00 87.81 112 LEU A C 1
ATOM 912 O O . LEU A 1 112 ? 12.550 5.665 -4.355 1.00 87.81 112 LEU A O 1
ATOM 916 N N . SER A 1 113 ? 10.788 6.196 -3.077 1.00 83.50 113 SER A N 1
ATOM 917 C CA . SER A 1 113 ? 11.371 7.466 -2.656 1.00 83.50 113 SER A CA 1
ATOM 918 C C . SER A 1 113 ? 12.358 7.216 -1.520 1.00 83.50 113 SER A C 1
ATOM 920 O O . SER A 1 113 ? 11.951 7.096 -0.363 1.00 83.50 113 SER A O 1
ATOM 922 N N . VAL A 1 114 ? 13.641 7.152 -1.884 1.00 81.44 114 VAL A N 1
ATOM 923 C CA . VAL A 1 114 ? 14.799 7.010 -0.980 1.00 81.44 114 VAL A CA 1
ATOM 924 C C . VAL A 1 114 ? 15.455 8.340 -0.612 1.00 81.44 114 VAL A C 1
ATOM 926 O O . VAL A 1 114 ? 16.304 8.394 0.266 1.00 81.44 114 VAL A O 1
ATOM 929 N N . TRP A 1 115 ? 15.037 9.440 -1.236 1.00 80.19 115 TRP A N 1
ATOM 930 C CA . TRP A 1 115 ? 15.569 10.758 -0.916 1.00 80.19 115 TRP A CA 1
ATOM 931 C C . TRP A 1 115 ? 15.101 11.209 0.461 1.00 80.19 115 TRP A C 1
ATOM 933 O O . TRP A 1 115 ? 13.895 11.236 0.734 1.00 80.19 115 TRP A O 1
ATOM 943 N N . ARG A 1 116 ? 16.058 11.592 1.311 1.00 77.88 116 ARG A N 1
ATOM 944 C CA . ARG A 1 116 ? 15.752 12.151 2.624 1.00 77.88 116 ARG A CA 1
ATOM 945 C C . ARG A 1 116 ? 15.054 13.492 2.470 1.00 77.88 116 ARG A C 1
ATOM 947 O O . ARG A 1 116 ? 15.583 14.377 1.795 1.00 77.88 116 ARG A O 1
ATOM 954 N N . ASN A 1 117 ? 13.901 13.686 3.108 1.00 68.44 117 ASN A N 1
ATOM 955 C CA . ASN A 1 117 ? 13.325 15.023 3.148 1.00 68.44 117 ASN A CA 1
ATOM 956 C C . ASN A 1 117 ? 14.064 15.896 4.181 1.00 68.44 117 ASN A C 1
ATOM 958 O O . ASN A 1 117 ? 14.357 15.429 5.285 1.00 68.44 117 ASN A O 1
ATOM 962 N N . PRO A 1 118 ? 14.374 17.164 3.840 1.00 66.94 118 PRO A N 1
ATOM 963 C CA . PRO A 1 118 ? 15.239 18.017 4.659 1.00 66.94 118 PRO A CA 1
ATOM 964 C C . PRO A 1 118 ? 14.717 18.318 6.067 1.00 66.94 118 PRO A C 1
ATOM 966 O O . PRO A 1 118 ? 15.488 18.729 6.927 1.00 66.94 118 PRO A O 1
ATOM 969 N N . THR A 1 119 ? 13.410 18.177 6.296 1.00 64.25 119 THR A N 1
ATOM 970 C CA . THR A 1 119 ? 12.767 18.489 7.575 1.00 64.25 119 THR A CA 1
ATOM 971 C C . THR A 1 119 ? 12.908 17.358 8.585 1.00 64.25 119 THR A C 1
ATOM 973 O O . THR A 1 119 ? 13.298 17.625 9.716 1.00 64.25 119 THR A O 1
ATOM 976 N N . THR A 1 120 ? 12.607 16.114 8.202 1.00 66.88 120 THR A N 1
ATOM 977 C CA . THR A 1 120 ? 12.660 14.977 9.145 1.00 66.88 120 THR A CA 1
ATOM 978 C C . THR A 1 120 ? 13.943 14.155 8.987 1.00 66.88 120 THR A C 1
ATOM 980 O O . THR A 1 120 ? 14.314 13.390 9.869 1.00 66.88 120 THR A O 1
ATOM 983 N N . GLY A 1 121 ? 14.651 14.306 7.865 1.00 71.06 121 GLY A N 1
ATOM 984 C CA . GLY A 1 121 ? 15.880 13.576 7.588 1.00 71.06 121 GLY A CA 1
ATOM 985 C C . GLY A 1 121 ? 15.682 12.103 7.228 1.00 71.06 121 GLY A C 1
ATOM 986 O O . GLY A 1 121 ? 16.677 11.396 7.165 1.00 71.06 121 GLY A O 1
ATOM 987 N N . LEU A 1 122 ? 14.460 11.620 6.981 1.00 74.31 122 LEU A N 1
ATOM 988 C CA . LEU A 1 122 ? 14.206 10.255 6.483 1.00 74.31 122 LEU A CA 1
ATOM 989 C C . LEU A 1 122 ? 13.743 10.245 5.036 1.00 74.31 122 LEU A C 1
ATOM 991 O O . LEU A 1 122 ? 13.357 11.268 4.491 1.00 74.31 122 LEU A O 1
ATOM 995 N N . SER A 1 123 ? 13.731 9.085 4.401 1.00 78.56 123 SER A N 1
ATOM 996 C CA . SER A 1 123 ? 12.995 8.899 3.151 1.00 78.56 123 SER A CA 1
ATOM 997 C C . SER A 1 123 ? 11.598 8.318 3.400 1.00 78.56 123 SER A C 1
ATOM 999 O O . SER A 1 123 ? 11.278 7.876 4.509 1.00 78.56 123 SER A O 1
ATOM 1001 N N . GLN A 1 124 ? 10.738 8.311 2.376 1.00 80.81 124 GLN A N 1
ATOM 1002 C CA . GLN A 1 124 ? 9.429 7.648 2.467 1.00 80.81 124 GLN A CA 1
ATOM 1003 C C . GLN A 1 124 ? 9.613 6.151 2.730 1.00 80.81 124 GLN A C 1
ATOM 1005 O O . GLN A 1 124 ? 8.921 5.584 3.571 1.00 80.81 124 GLN A O 1
ATOM 1010 N N . HIS A 1 125 ? 10.550 5.518 2.021 1.00 85.56 125 HIS A N 1
ATO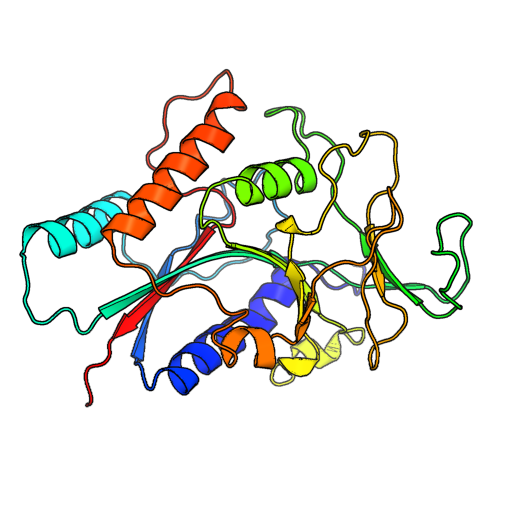M 1011 C CA . HIS A 1 125 ? 10.812 4.094 2.183 1.00 85.56 125 HIS A CA 1
ATOM 1012 C C . HIS A 1 125 ? 11.348 3.773 3.582 1.00 85.56 125 HIS A C 1
ATOM 1014 O O . HIS A 1 125 ? 10.794 2.914 4.259 1.00 85.56 125 HIS A O 1
ATOM 1020 N N . GLU A 1 126 ? 12.328 4.541 4.068 1.00 82.06 126 GLU A N 1
ATOM 1021 C CA . GLU A 1 126 ? 12.863 4.382 5.426 1.00 82.06 126 GLU A CA 1
ATOM 1022 C C . GLU A 1 126 ? 11.763 4.549 6.488 1.00 82.06 126 GLU A C 1
ATOM 1024 O O . GLU A 1 126 ? 11.688 3.782 7.448 1.00 82.06 126 GLU A O 1
ATOM 1029 N N . THR A 1 127 ? 10.856 5.510 6.286 1.00 81.94 127 THR A N 1
ATOM 1030 C CA . THR A 1 127 ? 9.698 5.716 7.166 1.00 81.94 127 THR A CA 1
ATOM 1031 C C . THR A 1 127 ? 8.791 4.485 7.205 1.00 81.94 127 THR A C 1
ATOM 1033 O O . THR A 1 127 ? 8.400 4.044 8.284 1.00 81.94 127 THR A O 1
ATOM 1036 N N . LEU A 1 128 ? 8.474 3.901 6.046 1.00 86.56 128 LEU A N 1
ATOM 1037 C CA . LEU A 1 128 ? 7.630 2.707 5.965 1.00 86.56 128 LEU A CA 1
ATOM 1038 C C . LEU A 1 128 ? 8.315 1.480 6.582 1.00 86.56 128 LEU A C 1
ATOM 1040 O O . LEU A 1 128 ? 7.652 0.735 7.298 1.00 86.56 128 LEU A O 1
ATOM 1044 N N . CYS A 1 129 ? 9.625 1.300 6.397 1.00 86.75 129 CYS A N 1
ATOM 1045 C CA . CYS A 1 129 ? 10.379 0.220 7.044 1.00 86.75 129 CYS A CA 1
ATOM 1046 C C . CYS A 1 129 ? 10.356 0.337 8.576 1.00 86.75 129 CYS A C 1
ATOM 1048 O O . CYS A 1 129 ? 10.131 -0.655 9.268 1.00 86.75 129 CYS A O 1
ATOM 1050 N N . ARG A 1 130 ? 10.500 1.552 9.124 1.00 84.31 130 ARG A N 1
ATOM 1051 C CA . ARG A 1 130 ? 10.378 1.795 10.574 1.00 84.31 130 ARG A CA 1
ATOM 1052 C C . ARG A 1 130 ? 8.963 1.554 11.098 1.00 84.31 130 ARG A C 1
ATOM 1054 O O . ARG A 1 130 ? 8.787 1.042 12.198 1.00 84.31 130 ARG A O 1
ATOM 1061 N N . LEU A 1 131 ? 7.938 1.908 10.323 1.00 84.19 131 LEU A N 1
ATOM 1062 C CA . LEU A 1 131 ? 6.558 1.575 10.680 1.00 84.19 131 LEU A CA 1
ATOM 1063 C C . LEU A 1 131 ? 6.338 0.058 10.653 1.00 84.19 131 LEU A C 1
ATOM 1065 O O . LEU A 1 131 ? 5.671 -0.470 11.534 1.00 84.19 131 LEU A O 1
ATOM 1069 N N . ALA A 1 132 ? 6.936 -0.652 9.693 1.00 88.81 132 ALA A N 1
ATOM 1070 C CA . ALA A 1 132 ? 6.822 -2.103 9.567 1.00 88.81 132 ALA A CA 1
ATOM 1071 C C . ALA A 1 132 ? 7.500 -2.866 10.720 1.00 88.81 132 ALA A C 1
ATOM 1073 O O . ALA A 1 132 ? 7.120 -4.001 11.000 1.00 88.81 132 ALA A O 1
ATOM 1074 N N . SER A 1 133 ? 8.461 -2.255 11.425 1.00 87.44 133 SER A N 1
ATOM 1075 C CA . SER A 1 133 ? 9.074 -2.857 12.618 1.00 87.44 133 SER A CA 1
ATOM 1076 C C . SER A 1 133 ? 8.207 -2.756 13.877 1.00 87.44 133 SER A C 1
ATOM 1078 O O . SER A 1 133 ? 8.533 -3.364 14.897 1.00 87.44 133 SER A O 1
ATOM 1080 N N . ILE A 1 134 ? 7.113 -1.988 13.841 1.00 84.69 134 ILE A N 1
ATOM 1081 C CA . ILE A 1 134 ? 6.167 -1.904 14.953 1.00 84.69 134 ILE A CA 1
ATOM 1082 C C . ILE A 1 134 ? 5.390 -3.215 15.033 1.00 84.69 134 ILE A C 1
ATOM 1084 O O . ILE A 1 134 ? 4.835 -3.703 14.046 1.00 84.69 134 ILE A O 1
ATOM 1088 N N . GLN A 1 135 ? 5.312 -3.783 16.234 1.00 82.19 135 GLN A N 1
ATOM 1089 C CA . GLN A 1 135 ? 4.585 -5.023 16.449 1.00 82.19 135 GLN A CA 1
ATOM 1090 C C . GLN A 1 135 ? 3.123 -4.865 16.008 1.00 82.19 135 GLN A C 1
ATOM 1092 O O . GLN A 1 135 ? 2.412 -3.970 16.456 1.00 82.19 135 GLN A O 1
ATOM 1097 N N . HIS A 1 136 ? 2.668 -5.771 15.142 1.00 80.75 136 HIS A N 1
ATOM 1098 C CA . HIS A 1 136 ? 1.324 -5.752 14.558 1.00 80.75 136 HIS A CA 1
ATOM 1099 C C . HIS A 1 136 ? 1.020 -4.566 13.633 1.00 80.75 136 HIS A C 1
ATOM 1101 O O . HIS A 1 136 ? -0.146 -4.418 13.263 1.00 80.75 136 HIS A O 1
ATOM 1107 N N . ALA A 1 137 ? 1.988 -3.741 13.237 1.00 84.06 137 ALA A N 1
ATOM 1108 C CA . ALA A 1 137 ? 1.771 -2.816 12.134 1.00 84.06 137 ALA A CA 1
ATOM 1109 C C . ALA A 1 137 ? 1.772 -3.578 10.807 1.00 84.06 137 ALA A C 1
ATOM 1111 O O . ALA A 1 137 ? 2.546 -4.505 10.589 1.00 84.06 137 ALA A O 1
ATOM 1112 N N . GLU A 1 138 ? 0.866 -3.184 9.924 1.00 90.06 138 GLU A N 1
ATOM 1113 C CA . GLU A 1 138 ? 0.693 -3.790 8.610 1.00 90.06 138 GLU A CA 1
ATOM 1114 C C . GLU A 1 138 ? 0.974 -2.709 7.582 1.00 90.06 138 GLU A C 1
ATOM 1116 O O . GLU A 1 138 ? 0.231 -1.729 7.495 1.00 90.06 138 GLU A O 1
ATOM 1121 N N . VAL A 1 139 ? 2.096 -2.847 6.879 1.00 90.62 139 VAL A N 1
ATOM 1122 C CA . VAL A 1 139 ? 2.657 -1.798 6.029 1.00 90.62 139 VAL A CA 1
ATOM 1123 C C . VAL A 1 139 ? 2.938 -2.370 4.654 1.00 90.62 139 VAL A C 1
ATOM 1125 O O . VAL A 1 139 ? 3.700 -3.326 4.512 1.00 90.62 139 VAL A O 1
ATOM 1128 N N . TYR A 1 140 ? 2.331 -1.768 3.637 1.00 93.31 140 TYR A N 1
ATOM 1129 C CA . TYR A 1 140 ? 2.385 -2.283 2.279 1.00 93.31 140 TYR A CA 1
ATOM 1130 C C . TYR A 1 140 ? 2.635 -1.184 1.252 1.00 93.31 140 TYR A C 1
ATOM 1132 O O . TYR A 1 140 ? 2.165 -0.051 1.397 1.00 93.31 140 TYR A O 1
ATOM 1140 N N . TYR A 1 141 ? 3.284 -1.561 0.154 1.00 94.12 141 TYR A N 1
ATOM 1141 C CA . TYR A 1 141 ? 3.134 -0.861 -1.114 1.00 94.12 141 TYR A CA 1
ATOM 1142 C C . TYR A 1 141 ? 1.977 -1.459 -1.911 1.00 94.12 141 TYR A C 1
ATOM 1144 O O . TYR A 1 141 ? 1.843 -2.677 -2.004 1.00 94.12 141 TYR A O 1
ATOM 1152 N N . ALA A 1 142 ? 1.162 -0.598 -2.513 1.00 94.31 142 ALA A N 1
ATOM 1153 C CA . ALA A 1 142 ? 0.135 -0.969 -3.473 1.00 94.31 142 ALA A CA 1
ATOM 1154 C C . ALA A 1 142 ? 0.643 -0.614 -4.876 1.00 94.31 142 ALA A C 1
ATOM 1156 O O . ALA A 1 142 ? 0.834 0.557 -5.199 1.00 94.31 142 ALA A O 1
ATOM 1157 N N . CYS A 1 143 ? 0.889 -1.620 -5.703 1.00 95.81 143 CYS A N 1
ATOM 1158 C CA . CYS A 1 143 ? 1.478 -1.490 -7.030 1.00 95.81 143 CYS A CA 1
ATOM 1159 C C . CYS A 1 143 ? 0.467 -1.963 -8.086 1.00 95.81 143 CYS A C 1
ATOM 1161 O O . CYS A 1 143 ? 0.439 -3.154 -8.411 1.00 95.81 143 CYS A O 1
ATOM 1163 N N . PRO A 1 144 ? -0.385 -1.068 -8.618 1.00 95.06 144 PRO A N 1
ATOM 1164 C CA . PRO A 1 144 ? -1.246 -1.391 -9.744 1.00 95.06 144 PRO A CA 1
ATOM 1165 C C . PRO A 1 144 ? -0.423 -1.727 -10.980 1.00 95.06 144 PRO A C 1
ATOM 1167 O O . PRO A 1 144 ? 0.435 -0.952 -11.403 1.00 95.06 144 PRO A O 1
ATOM 1170 N N . LEU A 1 145 ? -0.728 -2.854 -11.606 1.00 93.75 145 LEU A N 1
ATOM 1171 C CA . LEU A 1 145 ? -0.172 -3.261 -12.891 1.00 93.75 145 LEU A CA 1
ATOM 1172 C C . LEU A 1 145 ? -1.014 -2.656 -14.026 1.00 93.75 145 LEU A C 1
ATOM 1174 O O . LEU A 1 145 ? -1.513 -3.359 -14.900 1.00 93.75 145 LEU A O 1
ATOM 1178 N N . LEU A 1 146 ? -1.192 -1.333 -13.969 1.00 91.56 146 LEU A N 1
ATOM 1179 C CA . LEU A 1 146 ? -2.025 -0.547 -14.873 1.00 91.56 146 LEU A CA 1
ATOM 1180 C C . LEU A 1 146 ? -1.138 0.344 -15.750 1.00 91.56 146 LEU A C 1
ATOM 1182 O O . LEU A 1 146 ? -0.348 1.133 -15.238 1.00 91.56 146 LEU A O 1
ATOM 1186 N N . PHE A 1 147 ? -1.272 0.225 -17.073 1.00 91.19 147 PHE A N 1
ATOM 1187 C CA . PHE A 1 147 ? -0.381 0.901 -18.034 1.00 91.19 147 PHE A CA 1
ATOM 1188 C C . PHE A 1 147 ? -1.113 1.732 -19.090 1.00 91.19 147 PHE A C 1
ATOM 1190 O O . PHE A 1 147 ? -0.461 2.408 -19.881 1.00 91.19 147 PHE A O 1
ATOM 1197 N N . ASN A 1 148 ? -2.445 1.671 -19.117 1.00 89.50 148 ASN A N 1
ATOM 1198 C CA . ASN A 1 148 ? -3.287 2.480 -19.991 1.00 89.50 148 ASN A CA 1
ATOM 1199 C C . ASN A 1 148 ? -4.090 3.469 -19.143 1.00 89.50 148 ASN A C 1
ATOM 1201 O O . ASN A 1 148 ? -4.889 3.028 -18.321 1.00 89.50 148 ASN A O 1
ATOM 1205 N N . LEU A 1 149 ? -3.895 4.774 -19.348 1.00 86.56 149 LEU A N 1
ATOM 1206 C CA . LEU A 1 149 ? -4.562 5.813 -18.561 1.00 86.56 149 LEU A CA 1
ATOM 1207 C C . LEU A 1 149 ? -6.091 5.738 -18.670 1.00 86.56 149 LEU A C 1
ATOM 1209 O O . LEU A 1 149 ? -6.771 5.946 -17.670 1.00 86.56 149 LEU A O 1
ATOM 1213 N N . ASP A 1 150 ? -6.624 5.356 -19.834 1.00 89.81 150 ASP A N 1
ATOM 1214 C CA . ASP A 1 150 ? -8.072 5.232 -20.051 1.00 89.81 150 ASP A CA 1
ATOM 1215 C C . ASP A 1 150 ? -8.719 4.182 -19.137 1.00 89.81 150 ASP A C 1
ATOM 1217 O O . ASP A 1 150 ? -9.889 4.310 -18.775 1.00 89.81 150 ASP A O 1
ATOM 1221 N N . ALA A 1 151 ? -7.946 3.188 -18.687 1.00 89.00 151 ALA A N 1
ATOM 1222 C CA . ALA A 1 151 ? -8.430 2.158 -17.774 1.00 89.00 151 ALA A CA 1
ATOM 1223 C C . ALA A 1 151 ? -8.832 2.724 -16.398 1.00 89.00 151 ALA A C 1
ATOM 1225 O O . ALA A 1 151 ? -9.548 2.068 -15.648 1.00 89.00 151 ALA A O 1
ATOM 1226 N N . ILE A 1 152 ? -8.447 3.965 -16.070 1.00 89.06 152 ILE A N 1
ATOM 1227 C CA . ILE A 1 152 ? -8.894 4.639 -14.844 1.00 89.06 152 ILE A CA 1
ATOM 1228 C C . ILE A 1 152 ? -10.413 4.884 -14.812 1.00 89.06 152 ILE A C 1
ATOM 1230 O O . ILE A 1 152 ? -10.984 5.046 -13.732 1.00 89.06 152 ILE A O 1
ATOM 1234 N N . TYR A 1 153 ? -11.059 4.914 -15.983 1.00 88.75 153 TYR A N 1
ATOM 1235 C CA . TYR A 1 153 ? -12.508 5.069 -16.130 1.00 88.75 153 TYR A CA 1
ATOM 1236 C C . TYR A 1 153 ? -13.271 3.739 -16.050 1.00 88.75 153 TYR A C 1
ATOM 1238 O O . TYR A 1 153 ? -14.502 3.743 -16.003 1.00 88.75 153 TYR A O 1
ATOM 1246 N N . GLU A 1 154 ? -12.565 2.609 -16.039 1.00 92.50 154 GLU A N 1
ATOM 1247 C CA . GLU A 1 154 ? -13.153 1.280 -15.886 1.00 92.50 154 GLU A CA 1
ATOM 1248 C C . GLU A 1 154 ? -13.350 0.931 -14.401 1.00 92.50 154 GLU A C 1
ATOM 1250 O O . GLU A 1 154 ? -12.903 1.647 -13.501 1.00 92.50 154 GLU A O 1
ATOM 1255 N N . TYR A 1 155 ? -14.054 -0.170 -14.117 1.00 92.00 155 TYR A N 1
ATOM 1256 C CA . TYR A 1 155 ? -14.146 -0.660 -12.742 1.00 92.00 155 TYR A CA 1
ATOM 1257 C C . TYR A 1 155 ? -12.795 -1.270 -12.319 1.00 92.00 155 TYR A C 1
ATOM 1259 O O . TYR A 1 155 ? -12.255 -2.076 -13.079 1.00 92.00 155 TYR A O 1
ATOM 1267 N N . PRO A 1 156 ? -12.258 -0.945 -11.128 1.00 93.44 156 PRO A N 1
ATOM 1268 C CA . PRO A 1 156 ? -10.945 -1.428 -10.709 1.00 93.44 156 PRO A CA 1
ATOM 1269 C C . PRO A 1 156 ? -10.887 -2.952 -10.584 1.00 93.44 156 PRO A C 1
ATOM 1271 O O . PRO A 1 156 ? -11.680 -3.556 -9.858 1.00 93.44 156 PRO A O 1
ATOM 1274 N N . ASP A 1 157 ? -9.894 -3.569 -11.224 1.00 93.69 157 ASP A N 1
ATOM 1275 C CA . ASP A 1 157 ? -9.596 -4.991 -11.058 1.00 93.69 157 ASP A CA 1
ATOM 1276 C C . ASP A 1 157 ? -8.592 -5.207 -9.915 1.00 93.69 157 ASP A C 1
ATOM 1278 O O . ASP A 1 157 ? -7.394 -4.953 -10.058 1.00 93.69 157 ASP A O 1
ATOM 1282 N N . LEU A 1 158 ? -9.066 -5.718 -8.776 1.00 93.56 158 LEU A N 1
ATOM 1283 C CA . LEU A 1 158 ? -8.224 -5.997 -7.607 1.00 93.56 158 LEU A CA 1
ATOM 1284 C C . LEU A 1 158 ? -7.146 -7.070 -7.855 1.00 93.56 158 LEU A C 1
ATOM 1286 O O . LEU A 1 158 ? -6.171 -7.113 -7.101 1.00 93.56 158 LEU A O 1
ATOM 1290 N N . ASP A 1 159 ? -7.265 -7.911 -8.887 1.00 92.31 159 ASP A N 1
ATOM 1291 C CA . ASP A 1 159 ? -6.206 -8.866 -9.251 1.00 92.31 159 ASP A CA 1
ATOM 1292 C C . ASP A 1 159 ? -5.013 -8.182 -9.931 1.00 92.31 159 ASP A C 1
ATOM 1294 O O . ASP A 1 159 ? -3.878 -8.663 -9.839 1.00 92.31 159 ASP A O 1
ATOM 1298 N N . SER A 1 160 ? -5.248 -7.020 -10.544 1.00 92.69 160 SER A N 1
ATOM 1299 C CA . SER A 1 160 ? -4.200 -6.180 -11.131 1.00 92.69 160 SER A CA 1
ATOM 1300 C C . SER A 1 160 ? -3.454 -5.325 -10.094 1.00 92.69 160 SER A C 1
ATOM 1302 O O . SER A 1 160 ? -2.418 -4.740 -10.409 1.00 92.69 160 SER A O 1
ATOM 1304 N N . LEU A 1 161 ? -3.911 -5.290 -8.836 1.00 94.94 161 LEU A N 1
ATOM 1305 C CA . LEU A 1 161 ? -3.258 -4.579 -7.738 1.00 94.94 161 LEU A CA 1
ATOM 1306 C C . LEU A 1 161 ? -2.367 -5.519 -6.918 1.00 94.94 161 LEU A C 1
ATOM 1308 O O . LEU A 1 161 ? -2.861 -6.375 -6.183 1.00 94.94 161 LEU A O 1
ATOM 1312 N N . GLN A 1 162 ? -1.048 -5.333 -7.001 1.00 95.94 162 GLN A N 1
ATOM 1313 C CA . GLN A 1 162 ? -0.088 -6.065 -6.172 1.00 95.94 162 GLN A CA 1
ATOM 1314 C C . GLN A 1 162 ? 0.109 -5.370 -4.825 1.00 95.94 162 GLN A C 1
ATOM 1316 O O . GLN A 1 162 ? 0.437 -4.188 -4.774 1.00 95.94 162 GLN A O 1
ATOM 1321 N N . ILE A 1 163 ? -0.055 -6.111 -3.736 1.00 95.25 163 ILE A N 1
ATOM 1322 C CA . ILE A 1 163 ? 0.196 -5.659 -2.368 1.00 95.25 163 ILE A CA 1
ATOM 1323 C C . ILE A 1 163 ? 1.533 -6.242 -1.924 1.00 95.25 163 ILE A C 1
ATOM 1325 O O . ILE A 1 163 ? 1.629 -7.448 -1.707 1.00 95.25 163 ILE A O 1
ATOM 1329 N N . VAL A 1 164 ? 2.562 -5.405 -1.813 1.00 95.25 164 VAL A N 1
ATOM 1330 C CA . VAL A 1 164 ? 3.924 -5.803 -1.433 1.00 95.25 164 VAL A CA 1
ATOM 1331 C C . VAL A 1 164 ? 4.165 -5.461 0.034 1.00 95.25 164 VAL A C 1
ATOM 1333 O O . VAL A 1 164 ? 4.047 -4.305 0.429 1.00 95.25 164 VAL A O 1
ATOM 1336 N N . ASP A 1 165 ? 4.498 -6.464 0.838 1.00 93.94 165 ASP A N 1
ATOM 1337 C CA . ASP A 1 165 ? 4.732 -6.363 2.280 1.00 93.94 165 ASP A CA 1
ATOM 1338 C C . ASP A 1 165 ? 6.090 -5.718 2.574 1.00 93.94 165 ASP A C 1
ATOM 1340 O O . ASP A 1 165 ? 7.143 -6.290 2.273 1.00 93.94 165 ASP A O 1
ATOM 1344 N N . VAL A 1 166 ? 6.068 -4.531 3.184 1.00 92.00 166 VAL A N 1
ATOM 1345 C CA . VAL A 1 166 ? 7.281 -3.763 3.498 1.00 92.00 166 VAL A CA 1
ATOM 1346 C C . VAL A 1 166 ? 8.133 -4.466 4.552 1.00 92.00 166 VAL A C 1
ATOM 1348 O O . VAL A 1 166 ? 9.348 -4.318 4.526 1.00 92.00 166 VAL A O 1
ATOM 1351 N N . ALA A 1 167 ? 7.553 -5.306 5.415 1.00 90.62 167 ALA A N 1
ATOM 1352 C CA . ALA A 1 167 ? 8.334 -6.079 6.383 1.00 90.62 167 ALA A CA 1
ATOM 1353 C C . ALA A 1 167 ? 9.256 -7.120 5.716 1.00 90.62 167 ALA A C 1
ATOM 1355 O O . ALA A 1 167 ? 10.129 -7.678 6.375 1.00 90.62 167 ALA A O 1
ATOM 1356 N N . SER A 1 168 ? 9.065 -7.397 4.418 1.00 90.81 168 SER A N 1
ATOM 1357 C CA . SER A 1 168 ? 9.981 -8.230 3.628 1.00 90.81 168 SER A CA 1
ATOM 1358 C C . SER A 1 168 ? 11.149 -7.459 3.007 1.00 90.81 168 SER A C 1
ATOM 1360 O O . SER A 1 168 ? 12.026 -8.091 2.423 1.00 90.81 168 SER A O 1
ATOM 1362 N N . ALA A 1 169 ? 11.151 -6.124 3.087 1.00 87.12 169 ALA A N 1
ATOM 1363 C CA . ALA A 1 169 ? 12.256 -5.294 2.625 1.00 87.12 169 ALA A CA 1
ATOM 1364 C C . ALA A 1 169 ? 13.427 -5.351 3.612 1.00 87.12 169 ALA A C 1
ATOM 1366 O O . ALA A 1 169 ? 13.241 -5.554 4.813 1.00 87.12 169 ALA A O 1
ATOM 1367 N N . THR A 1 170 ? 14.638 -5.126 3.113 1.00 71.12 170 THR A N 1
ATOM 1368 C CA . THR A 1 170 ? 15.810 -4.940 3.970 1.00 71.12 170 THR A CA 1
ATOM 1369 C C . THR A 1 170 ? 15.907 -3.478 4.414 1.00 71.12 170 THR A C 1
ATOM 1371 O O . THR A 1 170 ? 15.611 -2.556 3.655 1.00 71.12 170 THR A O 1
ATOM 1374 N N . SER A 1 171 ? 16.254 -3.252 5.685 1.00 60.62 171 SER A N 1
ATOM 1375 C CA . SER A 1 171 ? 16.226 -1.925 6.321 1.00 60.62 171 SER A CA 1
ATOM 1376 C C . SER A 1 171 ? 17.417 -1.031 5.971 1.00 60.62 171 SER A C 1
ATOM 1378 O O . SER A 1 171 ? 17.349 0.178 6.190 1.00 60.62 171 SER A O 1
ATOM 1380 N N . ASP A 1 172 ? 18.494 -1.605 5.437 1.00 60.31 172 ASP A N 1
ATOM 1381 C CA . ASP A 1 172 ? 19.819 -0.977 5.402 1.00 60.31 172 ASP A CA 1
ATOM 1382 C C . ASP A 1 172 ? 20.121 -0.375 4.022 1.00 60.31 172 ASP A C 1
ATOM 1384 O O . ASP A 1 172 ? 21.140 -0.655 3.396 1.00 60.31 172 ASP A O 1
ATOM 1388 N N . ILE A 1 173 ? 19.200 0.446 3.515 1.00 63.91 173 ILE A N 1
ATOM 1389 C CA . ILE A 1 173 ? 19.339 1.063 2.191 1.00 63.91 173 ILE A CA 1
ATOM 1390 C C . ILE A 1 173 ? 20.084 2.392 2.323 1.00 63.91 173 ILE A C 1
ATOM 1392 O O . ILE A 1 173 ? 19.603 3.322 2.972 1.00 63.91 173 ILE A O 1
ATOM 1396 N N . ASP A 1 174 ? 21.249 2.478 1.682 1.00 62.25 174 ASP A N 1
ATOM 1397 C CA . ASP A 1 174 ? 22.011 3.717 1.520 1.00 62.25 174 ASP A CA 1
ATOM 1398 C C . ASP A 1 174 ? 21.237 4.696 0.615 1.00 62.25 174 ASP A C 1
ATOM 1400 O O . ASP A 1 174 ? 20.698 4.316 -0.427 1.00 62.25 174 ASP A O 1
ATOM 1404 N N . ASP A 1 175 ? 21.197 5.978 0.991 1.00 59.62 175 ASP A N 1
ATOM 1405 C CA . ASP A 1 175 ? 20.521 7.041 0.232 1.00 59.62 175 ASP A CA 1
ATOM 1406 C C . ASP A 1 175 ? 21.064 7.200 -1.202 1.00 59.62 175 ASP A C 1
ATOM 1408 O O . ASP A 1 175 ? 20.413 7.803 -2.060 1.00 59.62 175 ASP A O 1
ATOM 1412 N N . SER A 1 176 ? 22.280 6.711 -1.462 1.00 58.19 176 SER A N 1
ATOM 1413 C CA . SER A 1 176 ? 22.932 6.768 -2.771 1.00 58.19 176 SER A CA 1
ATOM 1414 C C . SER A 1 176 ? 22.529 5.631 -3.719 1.00 58.19 176 SER A C 1
ATOM 1416 O O . SER A 1 176 ? 22.766 5.737 -4.932 1.00 58.19 176 SER A O 1
ATOM 1418 N N . ASP A 1 177 ? 21.859 4.591 -3.214 1.00 66.75 177 ASP A N 1
ATOM 1419 C CA . ASP A 1 177 ? 21.463 3.430 -4.001 1.00 66.75 177 ASP A CA 1
ATOM 1420 C C . ASP A 1 177 ? 20.070 3.578 -4.624 1.00 66.75 177 ASP A C 1
ATOM 1422 O O . ASP A 1 177 ? 19.091 4.022 -4.022 1.00 66.75 177 ASP A O 1
ATOM 1426 N N . ARG A 1 178 ? 19.952 3.161 -5.891 1.00 76.62 178 ARG A N 1
ATOM 1427 C CA . ARG A 1 178 ? 18.650 3.096 -6.565 1.00 76.62 178 ARG A CA 1
ATOM 1428 C C . ARG A 1 178 ? 17.846 1.928 -6.005 1.00 76.62 178 ARG A C 1
ATOM 1430 O O . ARG A 1 178 ? 18.027 0.796 -6.449 1.00 76.62 178 ARG A O 1
ATOM 1437 N N . HIS A 1 179 ? 16.907 2.220 -5.113 1.00 86.81 179 HIS A N 1
ATOM 1438 C CA . HIS A 1 179 ? 15.968 1.233 -4.590 1.00 86.81 179 HIS A CA 1
ATOM 1439 C C . HIS A 1 179 ? 14.614 1.278 -5.310 1.00 86.81 179 HIS A C 1
ATOM 1441 O O . HIS A 1 179 ? 14.029 2.340 -5.531 1.00 86.81 179 HIS A O 1
ATOM 1447 N N . PHE A 1 180 ? 14.119 0.106 -5.697 1.00 91.62 180 PHE A N 1
ATOM 1448 C CA . PHE A 1 180 ? 12.839 -0.068 -6.374 1.00 91.62 180 PHE A CA 1
ATOM 1449 C C . PHE A 1 180 ? 12.331 -1.498 -6.203 1.00 91.62 180 PHE A C 1
ATOM 1451 O O . PHE A 1 180 ? 13.100 -2.400 -5.863 1.00 91.62 180 PHE A O 1
ATOM 1458 N N . ILE A 1 181 ? 11.046 -1.692 -6.493 1.00 93.75 181 ILE A N 1
ATOM 1459 C CA . ILE A 1 181 ? 10.424 -3.013 -6.609 1.00 93.75 181 ILE A CA 1
ATOM 1460 C C . ILE A 1 181 ? 10.401 -3.376 -8.088 1.00 93.75 181 ILE A C 1
ATOM 1462 O O . ILE A 1 181 ? 9.893 -2.604 -8.909 1.00 93.75 181 ILE A O 1
ATOM 1466 N N . ALA A 1 182 ? 10.957 -4.526 -8.447 1.00 93.94 182 ALA A N 1
ATOM 1467 C CA . ALA A 1 182 ? 10.875 -5.054 -9.801 1.00 93.94 182 ALA A CA 1
ATOM 1468 C C . ALA A 1 182 ? 9.848 -6.180 -9.873 1.00 93.94 182 ALA A C 1
ATOM 1470 O O . ALA A 1 182 ? 9.794 -7.008 -8.973 1.00 93.94 182 ALA A O 1
ATOM 1471 N N . PHE A 1 183 ? 9.103 -6.252 -10.976 1.00 94.38 183 PHE A N 1
ATOM 1472 C CA . PHE A 1 183 ? 8.233 -7.387 -11.297 1.00 94.38 183 PHE A CA 1
ATOM 1473 C C . PHE A 1 183 ? 8.592 -7.956 -12.670 1.00 94.38 183 PHE A C 1
ATOM 1475 O O . PHE A 1 183 ? 8.892 -7.192 -13.591 1.00 94.38 183 PHE A O 1
ATOM 1482 N N . GLN A 1 184 ? 8.587 -9.280 -12.839 1.00 92.06 184 GLN A N 1
ATOM 1483 C CA . GLN A 1 184 ? 8.956 -9.859 -14.137 1.00 92.06 184 GLN A CA 1
ATOM 1484 C C . GLN A 1 184 ? 7.873 -9.585 -15.186 1.00 92.06 184 GLN A C 1
ATOM 1486 O O . GLN A 1 184 ? 8.184 -9.248 -16.326 1.00 92.06 184 GLN A O 1
ATOM 1491 N N . SER A 1 185 ? 6.600 -9.750 -14.832 1.00 90.06 185 SER A N 1
ATOM 1492 C CA . SER A 1 185 ? 5.487 -9.574 -15.767 1.00 90.06 185 SER A CA 1
ATOM 1493 C C . SER A 1 185 ? 4.180 -9.292 -15.039 1.00 90.06 185 SER A C 1
ATOM 1495 O O . SER A 1 185 ? 4.078 -9.499 -13.836 1.00 90.06 185 SER A O 1
ATOM 1497 N N . GLU A 1 186 ? 3.162 -8.868 -15.779 1.00 86.75 186 GLU A N 1
ATOM 1498 C CA . GLU A 1 186 ? 1.822 -8.618 -15.234 1.00 86.75 186 GLU A CA 1
ATOM 1499 C C . GLU A 1 186 ? 1.159 -9.890 -14.696 1.00 86.75 186 GLU A C 1
ATOM 1501 O O . GLU A 1 186 ? 0.490 -9.879 -13.669 1.00 86.75 186 GLU A O 1
ATOM 1506 N N . THR A 1 187 ? 1.396 -11.014 -15.370 1.00 82.25 187 THR A N 1
ATOM 1507 C CA . THR A 1 187 ? 0.768 -12.305 -15.065 1.00 82.25 187 THR A CA 1
ATOM 1508 C C . THR A 1 187 ? 1.527 -13.112 -14.015 1.00 82.25 187 THR A C 1
ATOM 1510 O O . THR A 1 187 ? 0.929 -13.916 -13.301 1.00 82.25 187 THR A O 1
ATOM 1513 N N . ALA A 1 188 ? 2.842 -12.909 -13.921 1.00 75.50 188 ALA A N 1
ATOM 1514 C CA . ALA A 1 188 ? 3.728 -13.525 -12.937 1.00 75.50 188 ALA A CA 1
ATOM 1515 C C . ALA A 1 188 ? 4.626 -12.437 -12.318 1.00 75.50 188 ALA A C 1
ATOM 1517 O O . ALA A 1 188 ? 5.795 -12.315 -12.699 1.00 75.50 188 ALA A O 1
ATOM 1518 N N . PRO A 1 189 ? 4.066 -11.603 -11.423 1.00 75.44 189 PRO A N 1
ATOM 1519 C CA . PRO A 1 189 ? 4.754 -10.424 -10.919 1.00 75.44 189 PRO A CA 1
ATOM 1520 C C . PRO A 1 189 ? 5.989 -10.756 -10.086 1.00 75.44 189 PRO A C 1
ATOM 1522 O O . PRO A 1 189 ? 6.977 -10.056 -10.261 1.00 75.44 189 PRO A O 1
ATOM 1525 N N . LEU A 1 190 ? 5.958 -11.823 -9.267 1.00 85.81 190 LEU A N 1
ATOM 1526 C CA . LEU A 1 190 ? 7.061 -12.302 -8.405 1.00 85.81 190 LEU A CA 1
ATOM 1527 C C . LEU A 1 190 ? 8.052 -11.183 -8.028 1.00 85.81 190 LEU A C 1
ATOM 1529 O O . LEU A 1 190 ? 9.145 -11.123 -8.597 1.00 85.81 190 LEU A O 1
ATOM 1533 N N . PRO A 1 191 ? 7.639 -10.246 -7.155 1.00 91.44 191 PRO A N 1
ATOM 1534 C CA . PRO A 1 191 ? 8.415 -9.044 -6.942 1.00 91.44 191 PRO A CA 1
ATOM 1535 C C . PRO A 1 191 ? 9.752 -9.316 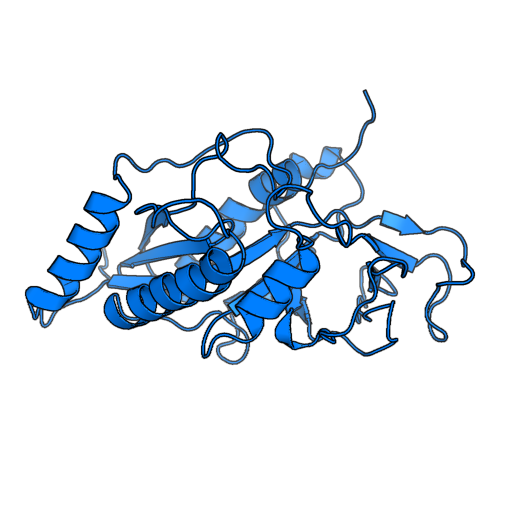-6.263 1.00 91.44 191 PRO A C 1
ATOM 1537 O O . PRO A 1 191 ? 9.863 -10.184 -5.398 1.00 91.44 191 PRO A O 1
ATOM 1540 N N . GLU A 1 192 ? 10.749 -8.515 -6.618 1.00 92.31 192 GLU A N 1
ATOM 1541 C CA . GLU A 1 192 ? 12.058 -8.491 -5.969 1.00 92.31 192 GLU A CA 1
ATOM 1542 C C . GLU A 1 192 ? 12.410 -7.058 -5.549 1.00 92.31 192 GLU A C 1
ATOM 1544 O O . GLU A 1 192 ? 12.176 -6.100 -6.297 1.00 92.31 192 GLU A O 1
ATOM 1549 N N . TRP A 1 193 ? 12.991 -6.912 -4.358 1.00 90.69 193 TRP A N 1
ATOM 1550 C CA . TRP A 1 193 ? 13.635 -5.675 -3.914 1.00 90.69 193 TRP A CA 1
ATOM 1551 C C . TRP A 1 193 ? 14.978 -5.533 -4.626 1.00 90.69 193 TRP A C 1
ATOM 1553 O O . TRP A 1 193 ? 15.746 -6.488 -4.655 1.00 90.69 193 TRP A O 1
ATOM 1563 N N . CYS A 1 194 ? 15.286 -4.375 -5.216 1.00 83.31 194 CYS A N 1
ATOM 1564 C CA . CYS A 1 194 ? 16.452 -4.270 -6.107 1.00 83.31 194 CYS A CA 1
ATOM 1565 C C . CYS A 1 194 ? 17.743 -3.686 -5.521 1.00 83.31 194 CYS A C 1
ATOM 1567 O O . CYS A 1 194 ? 18.785 -3.912 -6.131 1.00 83.31 194 CYS A O 1
ATOM 1569 N N . SER A 1 195 ? 17.720 -2.957 -4.397 1.00 72.12 195 SER A N 1
ATOM 1570 C CA . SER A 1 195 ? 18.980 -2.491 -3.769 1.00 72.12 195 SER A CA 1
ATOM 1571 C C . SER A 1 195 ? 19.783 -3.671 -3.222 1.00 72.12 195 SER A C 1
ATOM 1573 O O . SER A 1 195 ? 20.975 -3.786 -3.476 1.00 72.12 195 SER A O 1
ATOM 1575 N N . GLU A 1 196 ? 19.089 -4.599 -2.567 1.00 72.94 196 GLU A N 1
ATOM 1576 C CA . GLU A 1 196 ? 19.597 -5.892 -2.135 1.00 72.94 196 GLU A CA 1
ATOM 1577 C C . GLU A 1 196 ? 18.683 -6.969 -2.730 1.0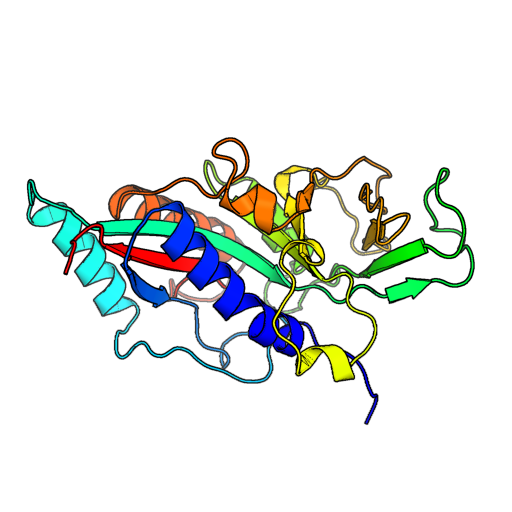0 72.94 196 GLU A C 1
ATOM 1579 O O . GLU A 1 196 ? 17.636 -7.260 -2.142 1.00 72.94 196 GLU A O 1
ATOM 1584 N N . PRO A 1 197 ? 19.032 -7.516 -3.918 1.00 78.19 197 PRO A N 1
ATOM 1585 C CA . PRO A 1 197 ? 18.221 -8.485 -4.650 1.00 78.19 197 PRO A CA 1
ATOM 1586 C C . PRO A 1 197 ? 17.702 -9.609 -3.759 1.00 78.19 197 PRO A C 1
ATOM 1588 O O . PRO A 1 197 ? 18.414 -10.562 -3.439 1.00 78.19 197 PRO A O 1
ATOM 1591 N N . SER A 1 198 ? 16.442 -9.481 -3.363 1.00 85.19 198 SER A N 1
ATOM 1592 C CA . SER A 1 198 ? 15.768 -10.403 -2.462 1.00 85.19 198 SER A CA 1
ATOM 1593 C C . SER A 1 198 ? 14.296 -10.524 -2.857 1.00 85.19 198 SER A C 1
ATOM 1595 O O . SER A 1 198 ? 13.687 -9.538 -3.284 1.00 85.19 198 SER A O 1
ATOM 1597 N N . PRO A 1 199 ? 13.706 -11.729 -2.760 1.00 89.81 199 PRO A N 1
ATOM 1598 C CA . PRO A 1 199 ? 12.287 -11.908 -3.027 1.00 89.81 199 PRO A CA 1
ATOM 1599 C C . PRO A 1 199 ? 11.441 -11.056 -2.081 1.00 89.81 199 PRO A C 1
ATOM 1601 O O . PRO A 1 199 ? 11.565 -11.169 -0.862 1.00 89.81 199 PRO A O 1
ATOM 1604 N N . ALA A 1 200 ? 10.550 -10.245 -2.643 1.00 91.44 200 ALA A N 1
ATOM 1605 C CA . ALA A 1 200 ? 9.557 -9.525 -1.869 1.00 91.44 200 ALA A CA 1
ATOM 1606 C C . ALA A 1 200 ? 8.346 -10.425 -1.610 1.00 91.44 200 ALA A C 1
ATOM 1608 O O . ALA A 1 200 ? 7.918 -11.208 -2.465 1.00 91.44 200 ALA A O 1
ATOM 1609 N N . LYS A 1 201 ? 7.755 -10.299 -0.423 1.00 92.56 201 LYS A N 1
ATOM 1610 C CA . LYS A 1 201 ? 6.495 -10.967 -0.102 1.00 92.56 201 LYS A CA 1
ATOM 1611 C C . LYS A 1 201 ? 5.357 -10.113 -0.647 1.00 92.56 201 LYS A C 1
ATOM 1613 O O . LYS A 1 201 ? 5.221 -8.955 -0.263 1.00 92.56 201 LYS A O 1
ATOM 1618 N N . ALA A 1 202 ? 4.554 -10.665 -1.549 1.00 92.50 202 ALA A N 1
ATOM 1619 C CA . ALA A 1 202 ? 3.456 -9.932 -2.160 1.00 92.50 202 ALA A CA 1
ATOM 1620 C C . ALA A 1 202 ? 2.252 -10.817 -2.460 1.00 92.50 202 ALA A C 1
ATOM 1622 O O . ALA A 1 202 ? 2.373 -12.039 -2.562 1.00 92.50 202 ALA A O 1
ATOM 1623 N N . TYR A 1 203 ? 1.106 -10.168 -2.624 1.00 92.00 203 TYR A N 1
ATOM 1624 C CA . TYR A 1 203 ? -0.184 -10.806 -2.856 1.00 92.00 203 TYR A CA 1
ATOM 1625 C C . TYR A 1 203 ? -0.983 -10.000 -3.872 1.00 92.00 203 TYR A C 1
ATOM 1627 O O . TYR A 1 203 ? -0.820 -8.782 -3.974 1.00 92.00 203 TYR A O 1
ATOM 1635 N N . ARG A 1 204 ? -1.912 -10.648 -4.572 1.00 92.38 204 ARG A N 1
ATOM 1636 C CA . ARG A 1 204 ? -2.980 -9.910 -5.259 1.00 92.38 204 ARG A CA 1
ATOM 1637 C C . ARG A 1 204 ? -3.888 -9.270 -4.216 1.00 92.38 204 ARG A C 1
ATOM 1639 O O . ARG A 1 204 ? -4.112 -9.861 -3.161 1.00 92.38 204 ARG A O 1
ATOM 1646 N N . SER A 1 205 ? -4.433 -8.086 -4.486 1.00 91.69 205 SER A N 1
ATOM 1647 C CA . SER A 1 205 ? -5.296 -7.398 -3.516 1.00 91.69 205 SER A CA 1
ATOM 1648 C C . SER A 1 205 ? -6.542 -8.223 -3.169 1.00 91.69 205 SER A C 1
ATOM 1650 O O . SER A 1 205 ? -6.951 -8.271 -2.011 1.00 91.69 205 SER A O 1
ATOM 1652 N N . SER A 1 206 ? -7.093 -8.961 -4.133 1.00 90.75 206 SER A N 1
ATOM 1653 C CA . SER A 1 206 ? -8.200 -9.900 -3.907 1.00 90.75 206 SER A CA 1
ATOM 1654 C C . SER A 1 206 ? -7.858 -10.993 -2.875 1.00 90.75 206 SER A C 1
ATOM 1656 O O . SER A 1 206 ? -8.650 -11.255 -1.967 1.00 90.75 206 SER A O 1
ATOM 1658 N N . GLU A 1 207 ? -6.673 -11.603 -2.978 1.00 90.88 207 GLU A N 1
ATOM 1659 C CA . GLU A 1 207 ? -6.152 -12.621 -2.058 1.00 90.88 207 GLU A CA 1
ATOM 1660 C C . GLU A 1 207 ? -5.803 -12.004 -0.707 1.00 90.88 207 GLU A C 1
ATOM 1662 O O . GLU A 1 207 ? -6.169 -12.548 0.331 1.00 90.88 207 GLU A O 1
ATOM 1667 N N . TRP A 1 208 ? -5.161 -10.834 -0.724 1.00 92.00 208 TRP A N 1
ATOM 1668 C CA . TRP A 1 208 ? -4.835 -10.060 0.468 1.00 92.00 208 TRP A CA 1
ATOM 1669 C C . TRP A 1 208 ? -6.075 -9.733 1.294 1.00 92.00 208 TRP A C 1
ATOM 1671 O O . TRP A 1 208 ? -5.978 -9.702 2.506 1.00 92.00 208 TRP A O 1
ATOM 1681 N N . ILE A 1 209 ? -7.247 -9.527 0.691 1.00 90.56 209 ILE A N 1
ATOM 1682 C CA . ILE A 1 209 ? -8.482 -9.244 1.440 1.00 90.56 209 ILE A CA 1
ATOM 1683 C C . ILE A 1 209 ? -9.163 -10.540 1.914 1.00 90.56 209 ILE A C 1
ATOM 1685 O O . ILE A 1 209 ? -9.673 -10.608 3.037 1.00 90.56 209 ILE A O 1
ATOM 1689 N N . ARG A 1 210 ? -9.190 -11.576 1.065 1.00 87.69 210 ARG A N 1
ATOM 1690 C CA . ARG A 1 210 ? -9.950 -12.817 1.305 1.00 87.69 210 ARG A CA 1
ATOM 1691 C C . ARG A 1 210 ? -9.231 -13.815 2.210 1.00 87.69 210 ARG A C 1
ATOM 1693 O O . ARG A 1 210 ? -9.898 -14.547 2.937 1.00 87.69 210 ARG A O 1
ATOM 1700 N N . ASP A 1 211 ? -7.904 -13.872 2.163 1.00 85.44 211 ASP A N 1
ATOM 1701 C CA . ASP A 1 211 ? -7.113 -14.862 2.893 1.00 85.44 211 ASP A CA 1
ATOM 1702 C C . ASP A 1 211 ? -6.731 -14.355 4.288 1.00 85.44 211 ASP A C 1
ATOM 1704 O O . ASP A 1 211 ? -5.984 -13.387 4.449 1.00 85.44 211 ASP A O 1
ATOM 1708 N N . GLU A 1 212 ? -7.209 -15.047 5.323 1.00 83.00 212 GLU A N 1
ATOM 1709 C CA . GLU A 1 212 ? -6.963 -14.673 6.719 1.00 83.00 212 GLU A CA 1
ATOM 1710 C C . GLU A 1 212 ? -5.478 -14.660 7.104 1.00 83.00 212 GLU A C 1
ATOM 1712 O O . GLU A 1 212 ? -5.109 -14.000 8.073 1.00 83.00 212 GLU A O 1
ATOM 1717 N N . ARG A 1 213 ? -4.623 -15.369 6.355 1.00 81.81 213 ARG A N 1
ATOM 1718 C CA . ARG A 1 213 ? -3.177 -15.457 6.611 1.00 81.81 213 ARG A CA 1
ATOM 1719 C C . ARG A 1 213 ? -2.418 -14.202 6.190 1.00 81.81 213 ARG A C 1
ATOM 1721 O O . ARG A 1 213 ? -1.304 -13.988 6.669 1.00 81.81 213 ARG A O 1
ATOM 1728 N N . TYR A 1 214 ? -2.977 -13.431 5.260 1.00 80.50 214 TYR A N 1
ATOM 1729 C CA . TYR A 1 214 ? -2.291 -12.311 4.609 1.00 80.50 214 TYR A CA 1
ATOM 1730 C C . TYR A 1 214 ? -2.998 -10.973 4.826 1.00 80.50 214 TYR A C 1
ATOM 1732 O O . TYR A 1 214 ? -2.348 -9.929 4.728 1.00 80.50 214 TYR A O 1
ATOM 1740 N N . ARG A 1 215 ? -4.302 -11.002 5.125 1.00 84.12 215 ARG A N 1
ATOM 1741 C CA . ARG A 1 215 ? -5.116 -9.803 5.323 1.00 84.12 215 ARG A CA 1
ATOM 1742 C C . ARG A 1 215 ? -4.758 -9.028 6.584 1.00 84.12 215 ARG A C 1
ATOM 1744 O O . ARG A 1 215 ? -4.331 -9.640 7.566 1.00 84.12 215 ARG A O 1
ATOM 1751 N N . PRO A 1 216 ? -5.056 -7.716 6.614 1.00 83.25 216 PRO A N 1
ATOM 1752 C CA . PRO A 1 216 ? -4.961 -6.937 7.827 1.00 83.25 216 PRO A CA 1
ATOM 1753 C C . PRO A 1 216 ? -5.794 -7.543 8.952 1.00 83.25 216 PRO A C 1
ATOM 1755 O O . PRO A 1 216 ? -6.969 -7.879 8.765 1.00 83.25 216 PRO A O 1
ATOM 1758 N N . ARG A 1 217 ? -5.209 -7.678 10.139 1.00 82.88 217 ARG A N 1
ATOM 1759 C CA . ARG A 1 217 ? -5.900 -8.219 11.307 1.00 82.88 217 ARG A CA 1
ATOM 1760 C C . ARG A 1 217 ? -7.018 -7.268 11.726 1.00 82.88 217 ARG A C 1
ATOM 1762 O O . ARG A 1 217 ? -6.812 -6.064 11.871 1.00 82.88 217 ARG A O 1
ATOM 1769 N N . HIS A 1 218 ? -8.198 -7.822 11.992 1.00 79.19 218 HIS A N 1
ATOM 1770 C CA . HIS A 1 218 ? -9.241 -7.083 12.695 1.00 79.19 218 HIS A CA 1
ATOM 1771 C C . HIS A 1 218 ? -8.750 -6.680 14.095 1.00 79.19 218 HIS A C 1
ATOM 1773 O O . HIS A 1 218 ? -8.248 -7.503 14.859 1.00 79.19 218 HIS A O 1
ATOM 1779 N N . ARG A 1 219 ? -8.862 -5.400 14.432 1.00 73.00 219 ARG A N 1
ATOM 1780 C CA . ARG A 1 219 ? -8.412 -4.857 15.714 1.00 73.00 219 ARG A CA 1
ATOM 1781 C C . ARG A 1 219 ? -9.597 -4.339 16.504 1.00 73.00 219 ARG A C 1
ATOM 1783 O O . ARG A 1 219 ? -10.518 -3.717 15.961 1.00 73.00 219 ARG A O 1
ATOM 1790 N N . SER A 1 220 ? -9.539 -4.556 17.811 1.00 69.69 220 SER A N 1
ATOM 1791 C CA . SER A 1 220 ? -10.335 -3.776 18.751 1.00 69.69 220 SER A CA 1
ATOM 1792 C C . SER A 1 220 ? -9.912 -2.304 18.702 1.00 69.69 220 SER A C 1
ATOM 1794 O O . SER A 1 220 ? -8.795 -1.969 18.299 1.00 69.69 220 SER A O 1
ATOM 1796 N N . GLY A 1 221 ? -10.783 -1.402 19.164 1.00 67.19 221 GLY A N 1
ATOM 1797 C CA . GLY A 1 221 ? -10.431 0.018 19.265 1.00 67.19 221 GLY A CA 1
ATOM 1798 C C . GLY A 1 221 ? -9.182 0.266 20.124 1.00 67.19 221 GLY A C 1
ATOM 1799 O O . GLY A 1 221 ? -8.406 1.166 19.820 1.00 67.19 221 GLY A O 1
ATOM 1800 N N . LYS A 1 222 ? -8.943 -0.569 21.147 1.00 68.50 222 LYS A N 1
ATOM 1801 C CA . LYS A 1 222 ? -7.769 -0.473 22.027 1.00 68.50 222 LYS A CA 1
ATOM 1802 C C . LYS A 1 222 ? -6.471 -0.823 21.299 1.00 68.50 222 LYS A C 1
ATOM 1804 O O . LYS A 1 222 ? -5.538 -0.030 21.324 1.00 68.50 222 LYS A O 1
ATOM 1809 N N . GLU A 1 223 ? -6.431 -1.968 20.618 1.00 73.06 223 GLU A N 1
ATOM 1810 C CA . GLU A 1 223 ? -5.253 -2.390 19.841 1.00 73.06 223 GLU A CA 1
ATOM 1811 C C . GLU A 1 223 ? -4.934 -1.391 18.725 1.00 73.06 223 GLU A C 1
ATOM 1813 O O . GLU A 1 223 ? -3.774 -1.151 18.401 1.00 73.06 223 GLU A O 1
ATOM 1818 N N . LEU A 1 224 ? -5.964 -0.778 18.139 1.00 74.56 224 LEU A N 1
ATOM 1819 C CA . LEU A 1 224 ? -5.774 0.251 17.129 1.00 74.56 224 LEU A CA 1
ATOM 1820 C C . LEU A 1 224 ? -5.138 1.523 17.710 1.00 74.56 224 LEU A C 1
ATOM 1822 O O . LEU A 1 224 ? -4.243 2.084 17.084 1.00 74.56 224 LEU A O 1
ATOM 1826 N N . ILE A 1 225 ? -5.557 1.959 18.903 1.00 70.44 225 ILE A N 1
ATOM 1827 C CA . ILE A 1 225 ? -4.918 3.084 19.604 1.00 70.44 225 ILE A CA 1
ATOM 1828 C C . ILE A 1 225 ? -3.446 2.771 19.888 1.00 70.44 225 ILE A C 1
ATOM 1830 O O . ILE A 1 225 ? -2.601 3.631 19.664 1.00 70.44 225 ILE A O 1
ATOM 1834 N N . GLU A 1 226 ? -3.123 1.555 20.330 1.00 78.25 226 GLU A N 1
ATOM 1835 C CA . GLU A 1 226 ? -1.737 1.152 20.601 1.00 78.25 226 GLU A CA 1
ATOM 1836 C C . GLU A 1 226 ? -0.858 1.265 19.346 1.00 78.25 226 GLU A C 1
ATOM 1838 O O . GLU A 1 226 ? 0.206 1.882 19.404 1.00 78.25 226 GLU A O 1
ATOM 1843 N N . VAL A 1 227 ? -1.335 0.776 18.194 1.00 79.50 227 VAL A N 1
ATOM 1844 C CA . VAL A 1 227 ? -0.627 0.929 16.909 1.00 79.50 227 VAL A CA 1
ATOM 1845 C C . VAL A 1 227 ? -0.471 2.404 16.534 1.00 79.50 227 VAL A C 1
ATOM 1847 O O . VAL A 1 227 ? 0.603 2.808 16.087 1.00 79.50 227 VAL A O 1
ATOM 1850 N N . ILE A 1 228 ? -1.509 3.226 16.727 1.00 75.38 228 ILE A N 1
ATOM 1851 C CA . ILE A 1 228 ? -1.450 4.665 16.435 1.00 75.38 228 ILE A CA 1
ATOM 1852 C C . ILE A 1 228 ? -0.382 5.349 17.299 1.00 75.38 228 ILE A C 1
ATOM 1854 O O . ILE A 1 228 ? 0.441 6.090 16.764 1.00 75.38 228 ILE A O 1
ATOM 1858 N N . GLU A 1 229 ? -0.376 5.112 18.610 1.00 74.56 229 GLU A N 1
ATOM 1859 C CA . GLU A 1 229 ? 0.574 5.744 19.533 1.00 74.56 229 GLU A CA 1
ATOM 1860 C C . GLU A 1 229 ? 2.015 5.289 19.278 1.00 74.56 229 GLU A C 1
ATOM 1862 O O . GLU A 1 229 ? 2.917 6.123 19.222 1.00 74.56 229 GLU A O 1
ATOM 1867 N N . GLN A 1 230 ? 2.242 3.996 19.033 1.00 80.31 230 GLN A N 1
ATOM 1868 C CA . GLN A 1 230 ? 3.571 3.487 18.671 1.00 80.31 230 GLN A CA 1
ATOM 1869 C C . GLN A 1 230 ? 4.057 4.080 17.345 1.00 80.31 230 GLN A C 1
ATOM 1871 O O . GLN A 1 230 ? 5.207 4.501 17.228 1.00 80.31 230 GLN A O 1
ATOM 1876 N N . SER A 1 231 ? 3.163 4.203 16.362 1.00 78.56 231 SER A N 1
ATOM 1877 C CA . SER A 1 231 ? 3.484 4.831 15.077 1.00 78.56 231 SER A CA 1
ATOM 1878 C C . SER A 1 231 ? 3.847 6.302 15.247 1.00 78.56 231 SER A C 1
ATOM 1880 O O . SER A 1 231 ? 4.798 6.778 14.635 1.00 78.56 231 SER A O 1
ATOM 1882 N N . LYS A 1 232 ? 3.138 7.032 16.115 1.00 72.56 232 LYS A N 1
ATOM 1883 C CA . LYS A 1 232 ? 3.492 8.417 16.453 1.00 72.56 232 LYS A CA 1
ATOM 1884 C C . LYS A 1 232 ? 4.864 8.511 17.090 1.00 72.56 232 LYS A C 1
ATOM 1886 O O . LYS A 1 232 ? 5.618 9.396 16.710 1.00 72.56 232 LYS A O 1
ATOM 1891 N N . GLN A 1 233 ? 5.190 7.622 18.026 1.00 73.31 233 GLN A N 1
ATOM 1892 C CA . GLN A 1 233 ? 6.495 7.615 18.686 1.00 73.31 233 GLN A CA 1
ATOM 1893 C C . GLN A 1 233 ? 7.620 7.444 17.665 1.00 73.31 233 GLN A C 1
ATOM 1895 O O . GLN A 1 233 ? 8.478 8.322 17.574 1.00 73.31 233 GLN A O 1
ATOM 1900 N N . VAL A 1 234 ? 7.525 6.416 16.815 1.00 73.62 234 VAL A N 1
ATOM 1901 C CA . VAL A 1 234 ? 8.490 6.139 15.737 1.00 73.62 234 VAL A CA 1
ATOM 1902 C C . VAL A 1 234 ? 8.651 7.324 14.780 1.00 73.62 234 VAL A C 1
ATOM 1904 O O . VAL A 1 234 ? 9.759 7.606 14.331 1.00 73.62 234 VAL A O 1
ATOM 1907 N N . LEU A 1 235 ? 7.570 8.048 14.483 1.00 69.44 235 LEU A N 1
ATOM 1908 C CA . LEU A 1 235 ? 7.614 9.243 13.635 1.00 69.44 235 LEU A CA 1
ATOM 1909 C C . LEU A 1 235 ? 8.101 10.501 14.382 1.00 69.44 235 LEU A C 1
ATOM 1911 O O . LEU A 1 235 ? 8.685 11.390 13.770 1.00 69.44 235 LEU A O 1
ATOM 1915 N N . SER A 1 236 ? 7.884 10.596 15.694 1.00 63.53 236 SER A N 1
ATOM 1916 C CA . SER A 1 236 ? 8.233 11.763 16.520 1.00 63.53 236 SER A CA 1
ATOM 1917 C C . SER A 1 236 ? 9.686 11.777 16.990 1.00 63.53 236 SER A C 1
ATOM 1919 O O . SER A 1 236 ? 10.268 12.851 17.110 1.00 63.53 236 SER A O 1
ATOM 1921 N N . GLU A 1 237 ? 10.311 10.610 17.189 1.00 56.62 237 GLU A N 1
ATOM 1922 C CA . GLU A 1 237 ? 11.756 10.499 17.466 1.00 56.62 237 GLU A CA 1
ATOM 1923 C C . GLU A 1 237 ? 12.611 11.079 16.325 1.00 56.62 237 GLU A C 1
ATOM 1925 O O . GLU A 1 237 ? 13.788 11.399 16.495 1.00 56.62 237 GLU A O 1
ATOM 1930 N N . VAL A 1 238 ? 11.986 11.250 15.164 1.00 53.34 238 VAL A N 1
ATOM 1931 C CA . VAL A 1 238 ? 12.557 11.760 13.925 1.00 53.34 238 VAL A CA 1
ATOM 1932 C C . VAL A 1 238 ? 12.316 13.268 13.783 1.00 53.34 238 VAL A C 1
ATOM 1934 O O . VAL A 1 238 ? 13.217 14.011 13.391 1.00 53.34 238 VAL A O 1
ATOM 1937 N N . ASP A 1 239 ? 11.130 13.749 14.160 1.00 53.22 239 ASP A N 1
ATOM 1938 C CA . ASP A 1 239 ? 10.769 15.169 14.166 1.00 53.22 239 ASP A CA 1
ATOM 1939 C C . ASP A 1 239 ? 11.339 15.872 15.414 1.00 53.22 239 ASP A C 1
ATOM 1941 O O . ASP A 1 239 ? 10.633 16.238 16.354 1.00 53.22 239 ASP A O 1
ATOM 1945 N N . ARG A 1 240 ? 12.656 16.128 15.415 1.00 50.88 240 ARG A N 1
ATOM 1946 C CA . ARG A 1 240 ? 13.396 16.785 16.518 1.00 50.88 240 ARG A CA 1
ATOM 1947 C C . ARG A 1 240 ? 12.877 18.178 16.935 1.00 50.88 240 ARG A C 1
ATOM 1949 O O . ARG A 1 240 ? 13.427 18.759 17.869 1.00 50.88 240 ARG A O 1
ATOM 1956 N N . GLN A 1 241 ? 11.867 18.742 16.264 1.00 44.62 241 GLN A N 1
ATOM 1957 C CA . GLN A 1 241 ? 11.399 20.115 16.490 1.00 44.62 241 GLN A CA 1
ATOM 1958 C C . GLN A 1 241 ? 9.879 20.356 16.519 1.00 44.62 241 GLN A C 1
ATOM 1960 O O . GLN A 1 241 ? 9.486 21.524 16.559 1.00 44.62 241 GLN A O 1
ATOM 1965 N N . ARG A 1 242 ? 8.989 19.351 16.565 1.00 46.88 242 ARG A N 1
ATOM 1966 C CA . ARG A 1 242 ? 7.548 19.650 16.718 1.00 46.88 242 ARG A CA 1
ATOM 1967 C C . ARG A 1 242 ? 6.835 18.812 17.772 1.00 46.88 242 ARG A C 1
ATOM 1969 O O . ARG A 1 242 ? 6.853 17.591 17.774 1.00 46.88 242 ARG A O 1
ATOM 1976 N N . THR A 1 243 ? 6.189 19.552 18.668 1.00 41.81 243 THR A N 1
ATOM 1977 C CA . THR A 1 243 ? 5.258 19.131 19.708 1.00 41.81 243 THR A CA 1
ATOM 1978 C C . THR A 1 243 ? 4.293 18.067 19.197 1.00 41.81 243 THR A C 1
ATOM 1980 O O . THR A 1 243 ? 3.689 18.272 18.148 1.00 41.81 243 THR A O 1
ATOM 1983 N N . LEU A 1 244 ? 4.130 16.995 19.982 1.00 44.44 244 LEU A N 1
ATOM 1984 C CA . LEU A 1 244 ? 3.081 15.969 19.912 1.00 44.44 244 LEU A CA 1
ATOM 1985 C C . LEU A 1 244 ? 1.779 16.517 19.302 1.00 44.44 244 LEU A C 1
ATOM 1987 O O . LEU A 1 244 ? 0.917 17.037 20.019 1.00 44.44 244 LEU A O 1
ATOM 1991 N N . SER A 1 245 ? 1.627 16.430 17.980 1.00 44.09 245 SER A N 1
ATOM 1992 C CA . SER A 1 245 ? 0.360 16.775 17.356 1.00 44.09 245 SER A CA 1
ATOM 1993 C C . SER A 1 245 ? -0.612 15.628 17.634 1.00 44.09 245 SER A C 1
ATOM 1995 O O . SER A 1 245 ? -0.272 14.442 17.607 1.00 44.09 245 SER A O 1
ATOM 1997 N N . ARG A 1 246 ? -1.865 15.965 17.942 1.00 47.88 246 ARG A N 1
ATOM 1998 C CA . ARG A 1 246 ? -2.950 14.982 18.116 1.00 47.88 246 ARG A CA 1
ATOM 1999 C C . ARG A 1 246 ? -3.353 14.319 16.787 1.00 47.88 246 ARG A C 1
ATOM 2001 O O . ARG A 1 246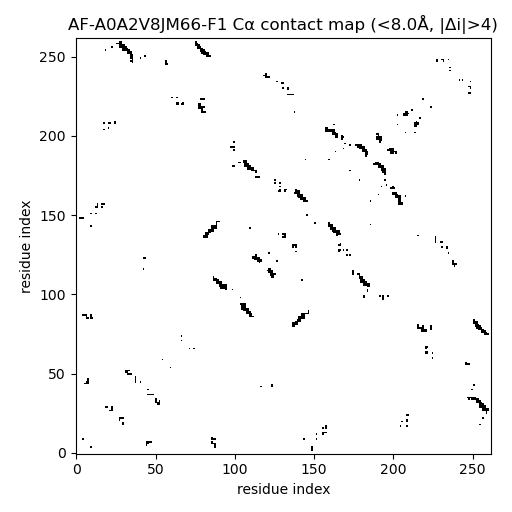 ? -4.417 13.720 16.717 1.00 47.88 246 ARG A O 1
ATOM 2008 N N . GLU A 1 247 ? -2.551 14.439 15.736 1.00 54.09 247 GLU A N 1
ATOM 2009 C CA . GLU A 1 247 ? -2.865 14.015 14.369 1.00 54.09 247 GLU A CA 1
ATOM 2010 C C . GLU A 1 247 ? -2.568 12.523 14.183 1.00 54.09 247 GLU A C 1
ATOM 2012 O O . GLU A 1 247 ? -1.830 11.940 14.969 1.00 54.09 247 GLU A O 1
ATOM 2017 N N . LEU A 1 248 ? -3.185 11.864 13.201 1.00 50.38 248 LEU A N 1
ATOM 2018 C CA . LEU A 1 248 ? -2.876 10.464 12.889 1.00 50.38 248 LEU A CA 1
ATOM 2019 C C . LEU A 1 248 ? -1.518 10.357 12.167 1.00 50.38 248 LEU A C 1
ATOM 2021 O O . LEU A 1 248 ? -1.158 11.286 11.440 1.00 50.38 248 LEU A O 1
ATOM 2025 N N . PRO A 1 249 ? -0.791 9.229 12.306 1.00 56.12 249 PRO A N 1
ATOM 2026 C CA . PRO A 1 249 ? 0.363 8.921 11.466 1.00 56.12 249 PRO A CA 1
ATOM 2027 C C . PRO A 1 249 ? 0.034 9.098 9.978 1.00 56.12 249 PRO A C 1
ATOM 2029 O O . PRO A 1 249 ? -1.025 8.664 9.516 1.00 56.12 249 PRO A O 1
ATOM 2032 N N . ARG A 1 250 ? 0.941 9.727 9.222 1.00 60.91 250 ARG A N 1
ATOM 2033 C CA . ARG A 1 250 ? 0.789 9.921 7.770 1.00 60.91 250 ARG A CA 1
ATOM 2034 C C . ARG A 1 250 ? 0.641 8.556 7.071 1.00 60.91 250 ARG A C 1
ATOM 2036 O O . ARG A 1 250 ? 1.291 7.594 7.470 1.00 60.91 250 ARG A O 1
ATOM 2043 N N . SER A 1 251 ? -0.243 8.466 6.072 1.00 62.72 251 SER A N 1
ATOM 2044 C CA . SER A 1 251 ? -0.585 7.236 5.319 1.00 62.72 251 SER A CA 1
ATOM 2045 C C . SER A 1 251 ? -1.278 6.098 6.086 1.00 62.72 251 SER A C 1
ATOM 2047 O O . SER A 1 251 ? -1.548 5.052 5.490 1.00 62.72 251 SER A O 1
ATOM 2049 N N . LEU A 1 252 ? -1.618 6.273 7.370 1.00 72.06 252 LEU A N 1
ATOM 2050 C CA . LEU A 1 252 ? -2.442 5.302 8.092 1.00 72.06 252 LEU A CA 1
ATOM 2051 C C . LEU A 1 252 ? -3.887 5.356 7.580 1.00 72.06 252 LEU A C 1
ATOM 2053 O O . LEU A 1 252 ? -4.544 6.396 7.660 1.00 72.06 252 LEU A O 1
ATOM 2057 N N . THR A 1 253 ? -4.387 4.216 7.111 1.00 75.38 253 THR A N 1
ATOM 2058 C CA . THR A 1 253 ? -5.794 4.017 6.761 1.00 75.38 253 THR A CA 1
ATOM 2059 C C . THR A 1 253 ? -6.474 3.219 7.859 1.00 75.38 253 THR A C 1
ATOM 2061 O O . THR A 1 253 ? -6.040 2.118 8.202 1.00 75.38 253 THR A O 1
ATOM 2064 N N . ILE A 1 254 ? -7.565 3.767 8.394 1.00 73.62 254 ILE A N 1
ATOM 2065 C CA . ILE A 1 254 ? -8.429 3.059 9.337 1.00 73.62 254 ILE A CA 1
ATOM 2066 C C . ILE A 1 254 ? -9.785 2.837 8.689 1.00 73.62 254 ILE A C 1
ATOM 2068 O O . ILE A 1 254 ? -10.496 3.800 8.395 1.00 73.62 254 ILE A O 1
ATOM 2072 N N . LEU A 1 255 ? -10.174 1.575 8.535 1.00 76.31 255 LEU A N 1
ATOM 2073 C CA . LEU A 1 255 ? -11.513 1.189 8.102 1.00 76.31 255 LEU A CA 1
ATOM 2074 C C . LEU A 1 255 ? -12.334 0.746 9.306 1.00 76.31 255 LEU A C 1
ATOM 2076 O O . LEU A 1 255 ? -11.845 -0.003 10.145 1.00 76.31 255 LEU A O 1
ATOM 2080 N N . SER A 1 256 ? -13.586 1.188 9.390 1.00 68.69 256 SER A N 1
ATOM 2081 C CA . SER A 1 256 ? -14.525 0.751 10.427 1.00 68.69 256 SER A CA 1
ATOM 2082 C C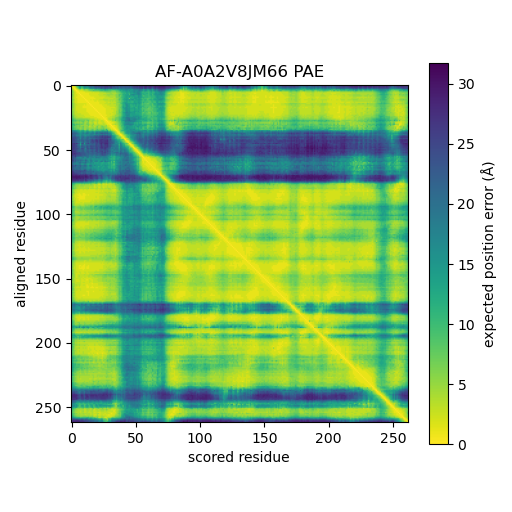 . SER A 1 256 ? -15.743 0.087 9.804 1.00 68.69 256 SER A C 1
ATOM 2084 O O . SER A 1 256 ? -16.341 0.644 8.882 1.00 68.69 256 SER A O 1
ATOM 2086 N N . PHE A 1 257 ? -16.144 -1.055 10.353 1.00 70.06 257 PHE A N 1
ATOM 2087 C CA . PHE A 1 257 ? -17.257 -1.866 9.864 1.00 70.06 257 PHE A CA 1
ATOM 2088 C C . PHE A 1 257 ? -18.246 -2.197 10.985 1.00 70.06 257 PHE A C 1
ATOM 2090 O O . PHE A 1 257 ? -17.877 -2.153 12.157 1.00 70.06 257 PHE A O 1
ATOM 2097 N N . SER A 1 258 ? -19.490 -2.531 10.628 1.00 74.38 258 SER A N 1
ATOM 2098 C CA . SER A 1 258 ? -20.523 -3.058 11.534 1.00 74.38 258 SER A CA 1
ATOM 2099 C C . SER A 1 258 ? -21.132 -4.351 10.986 1.00 74.38 258 SER A C 1
ATOM 2101 O O . SER A 1 258 ? -21.431 -4.440 9.797 1.00 74.38 258 SER A O 1
ATOM 2103 N N . LEU A 1 259 ? -21.337 -5.329 11.867 1.00 73.06 259 LEU A N 1
ATOM 2104 C CA . LEU A 1 259 ? -21.946 -6.638 11.619 1.00 73.06 259 LEU A CA 1
ATOM 2105 C C . LEU A 1 259 ? -23.481 -6.632 11.748 1.00 73.06 259 LEU A C 1
ATOM 2107 O O . LEU A 1 259 ? -24.112 -7.680 11.614 1.00 73.06 259 LEU A O 1
ATOM 2111 N N . GLU A 1 260 ? -24.102 -5.486 12.039 1.00 71.44 260 GLU A N 1
ATOM 2112 C CA . GLU A 1 260 ? -25.561 -5.389 12.128 1.00 71.44 260 GLU A CA 1
ATOM 2113 C C . GLU A 1 260 ? -26.214 -5.633 10.761 1.00 71.44 260 GLU A C 1
ATOM 2115 O O . GLU A 1 260 ? -25.943 -4.930 9.782 1.00 71.44 260 GLU A O 1
ATOM 2120 N N . LYS A 1 261 ? -27.098 -6.638 10.701 1.00 55.16 261 LYS A N 1
ATOM 2121 C CA . LYS A 1 261 ? -27.974 -6.869 9.548 1.00 55.16 261 LYS A CA 1
ATOM 2122 C C . LYS A 1 261 ? -29.081 -5.814 9.539 1.00 55.16 261 LYS A C 1
ATOM 2124 O O . LYS A 1 261 ? -29.591 -5.458 10.598 1.00 55.16 261 LYS A O 1
ATOM 2129 N N . ARG A 1 262 ? -29.418 -5.329 8.340 1.00 52.16 262 ARG A N 1
ATOM 2130 C CA . ARG A 1 262 ? -30.608 -4.497 8.102 1.00 52.16 262 ARG A CA 1
ATOM 2131 C C . ARG A 1 262 ? -31.874 -5.158 8.633 1.00 52.16 262 ARG A C 1
ATOM 2133 O O . ARG A 1 262 ? -31.975 -6.398 8.489 1.00 52.16 262 ARG A O 1
#

pLDDT: mean 74.83, std 18.23, range [29.28, 95.94]

Radius of gyration: 18.78 Å; Cα contacts (8 Å, |Δi|>4): 453; chains: 1; bounding box: 54×36×51 Å

Mean predicted aligned error: 9.78 Å

Secondary structure (DSSP, 8-state):
------HHHHHHHHHHHHHHHHHHHHT-EEEEEE---GGG-SSS---S--------HHHHHHHHHHHHHT--TT--EEEEEEEEEE--EEEESS--TTS-TT--SSEEEEE---SPPTTTS--HHHHHHHHHTSTT--EEEEEE----GGGGGSPP-GGGEEEEEGGGS-S---TTS--EEEES-SSS---EETTTTEEPPEEEHHHHHH-TTTSPPPB-HHHHHHHHHHHHHHHHTT-TT----SPPPTTEEEEEEE----